Protein AF-A0A8S3ZHF1-F1 (afdb_monomer_lite)

InterPro domains:
  IPR001223 Glycoside hydrolase family 18, catalytic domain [PF00704] (63-246)
  IPR001223 Glycoside hydrolase family 18, catalytic domain [PS51910] (1-246)
  IPR011583 Chitinase II/V-like, catalytic domain [SM00636] (2-246)
  IPR017853 Glycoside hydrolase superfamily [SSF51445] (3-246)
  IPR029070 Chitinase insertion domain superfamily [G3DSA:3.10.50.10] (167-237)
  IPR029070 Chitinase insertion domain superfamily [SSF54556] (168-237)
  IPR050314 Glycosyl hydrolase family 18 [PTHR11177] (2-137)

Foldseek 3Di:
DDFFEEEDEPCQCVFDDPSHDDPVNDDPPPGPYYDYPDFDDDCPQQNPPDPPDDPDCPDPDSLLSSLLSLVVNCVVVVHQADEDEDPADDPVCVVVVVVSLVSNQVSQVVCCVVVVHDGRDYHYDYDLPCVVVCVPPPDPDDAQVSSLVVCVVVPNDSSNDDRDAAQKWFKFFAPFQVQQDPPGDGPGFDQAQSGRRDTRMDGNVSVVVVVVVPWDKDADVVRLFIKTDDRRMIITHHDPRSVVVD

Structure (mmCIF, N/CA/C/O backbone):
data_AF-A0A8S3ZHF1-F1
#
_entry.id   AF-A0A8S3ZHF1-F1
#
loop_
_atom_site.group_PDB
_atom_site.id
_atom_site.type_symbol
_atom_site.label_atom_id
_atom_site.label_alt_id
_atom_site.label_comp_id
_atom_site.label_asym_id
_atom_site.label_entity_id
_atom_site.label_seq_id
_atom_site.pdbx_PDB_ins_code
_atom_site.Cartn_x
_atom_site.Cartn_y
_atom_site.Cartn_z
_atom_site.occupancy
_atom_site.B_iso_or_equiv
_atom_site.auth_seq_id
_atom_site.auth_comp_id
_atom_site.auth_asym_id
_atom_site.auth_atom_id
_atom_site.pdbx_PDB_model_num
ATOM 1 N N . THR A 1 1 ? -6.322 6.740 -21.364 1.00 56.62 1 THR A N 1
ATOM 2 C CA . THR A 1 1 ? -6.819 5.549 -20.641 1.00 56.62 1 THR A CA 1
ATOM 3 C C . THR A 1 1 ? -6.539 5.722 -19.166 1.00 56.62 1 THR A C 1
ATOM 5 O O . THR A 1 1 ? -5.440 6.147 -18.822 1.00 56.62 1 THR A O 1
ATOM 8 N N . ASN A 1 2 ? -7.529 5.470 -18.308 1.00 80.00 2 ASN A N 1
ATOM 9 C CA . ASN A 1 2 ? -7.355 5.546 -16.854 1.00 80.00 2 ASN A CA 1
ATOM 10 C C . ASN A 1 2 ? -6.486 4.371 -16.384 1.00 80.00 2 ASN A C 1
ATOM 12 O O . ASN A 1 2 ? -6.627 3.266 -16.905 1.00 80.00 2 ASN A O 1
ATOM 16 N N . ARG A 1 3 ? -5.569 4.613 -15.441 1.00 90.12 3 ARG A N 1
ATOM 17 C CA . ARG A 1 3 ? -4.697 3.575 -14.876 1.00 90.12 3 ARG A CA 1
ATOM 18 C C . ARG A 1 3 ? -5.310 3.063 -13.580 1.00 90.12 3 ARG A C 1
ATOM 20 O O . ARG A 1 3 ? -5.619 3.853 -12.696 1.00 90.12 3 ARG A O 1
ATOM 27 N N . LEU A 1 4 ? -5.439 1.748 -13.471 1.00 92.38 4 LEU A N 1
ATOM 28 C CA . LEU A 1 4 ? -5.730 1.048 -12.225 1.00 92.38 4 LEU A CA 1
ATOM 29 C C . LEU A 1 4 ? -4.512 0.192 -11.883 1.00 92.38 4 LEU A C 1
ATOM 31 O O . LEU A 1 4 ? -4.220 -0.779 -12.588 1.00 92.38 4 LEU A O 1
ATOM 35 N N . VAL A 1 5 ? -3.754 0.631 -10.881 1.00 94.81 5 VAL A N 1
ATOM 36 C CA . VAL A 1 5 ? -2.466 0.052 -10.482 1.00 94.81 5 VAL A CA 1
ATOM 37 C C . VAL A 1 5 ? -2.659 -0.686 -9.165 1.00 94.81 5 VAL A C 1
ATOM 39 O O . VAL A 1 5 ? -3.053 -0.078 -8.171 1.00 94.81 5 VAL A O 1
ATOM 42 N N . CYS A 1 6 ? -2.396 -1.988 -9.159 1.00 95.44 6 CYS A N 1
ATOM 43 C CA . CYS A 1 6 ? -2.649 -2.854 -8.013 1.00 95.44 6 CYS A CA 1
ATOM 44 C C . CYS A 1 6 ? -1.344 -3.377 -7.422 1.00 95.44 6 CYS A C 1
ATOM 46 O O . CYS A 1 6 ? -0.477 -3.854 -8.149 1.00 95.44 6 CYS A O 1
ATOM 48 N N . TYR A 1 7 ? -1.225 -3.337 -6.098 1.00 94.50 7 TYR A N 1
ATOM 49 C CA . TYR A 1 7 ? -0.080 -3.898 -5.388 1.00 94.50 7 TYR A CA 1
ATOM 50 C C . TYR A 1 7 ? -0.354 -5.339 -4.978 1.00 94.50 7 TYR A C 1
ATOM 52 O O . TYR A 1 7 ? -1.313 -5.617 -4.259 1.00 94.50 7 TYR A O 1
ATOM 60 N N . MET A 1 8 ? 0.535 -6.240 -5.381 1.00 90.75 8 MET A N 1
ATOM 61 C CA . MET A 1 8 ? 0.575 -7.616 -4.904 1.00 90.75 8 MET A CA 1
ATOM 62 C C . MET A 1 8 ? 1.727 -7.762 -3.917 1.00 90.75 8 MET A C 1
ATOM 64 O O . MET A 1 8 ? 2.868 -7.468 -4.260 1.00 90.75 8 MET A O 1
ATOM 68 N N . THR A 1 9 ? 1.456 -8.252 -2.709 1.00 90.19 9 THR A N 1
ATOM 69 C CA . THR A 1 9 ? 2.491 -8.436 -1.688 1.00 90.19 9 THR A CA 1
ATOM 70 C C . THR A 1 9 ? 2.892 -9.898 -1.555 1.00 90.19 9 THR A C 1
ATOM 72 O O . THR A 1 9 ? 2.048 -10.777 -1.363 1.00 90.19 9 THR A O 1
ATOM 75 N N . ASN A 1 10 ? 4.196 -10.176 -1.603 1.00 85.12 10 ASN A N 1
ATOM 76 C CA . ASN A 1 10 ? 4.703 -11.551 -1.579 1.00 85.12 10 ASN A CA 1
ATOM 77 C C . ASN A 1 10 ? 4.448 -12.280 -0.244 1.00 85.12 10 ASN A C 1
ATOM 79 O O . ASN A 1 10 ? 4.461 -13.509 -0.205 1.00 85.12 10 ASN A O 1
ATOM 83 N N . TRP A 1 11 ? 4.178 -11.542 0.838 1.00 90.00 11 TRP A N 1
ATOM 84 C CA . TRP A 1 11 ? 3.906 -12.093 2.164 1.00 90.00 11 TRP A CA 1
ATOM 85 C C . TRP A 1 11 ? 2.430 -12.446 2.388 1.00 90.00 11 TRP A C 1
ATOM 87 O O . TRP A 1 11 ? 2.110 -13.150 3.346 1.00 90.00 11 TRP A O 1
ATOM 97 N N . SER A 1 12 ? 1.521 -12.014 1.504 1.00 92.19 12 SER A N 1
ATOM 98 C CA . SER A 1 12 ? 0.090 -12.346 1.603 1.00 92.19 12 SER A CA 1
ATOM 99 C C . SER A 1 12 ? -0.188 -13.856 1.503 1.00 92.19 12 SER A C 1
ATOM 101 O O . SER A 1 12 ? -1.129 -14.352 2.125 1.00 92.19 12 SER A O 1
ATOM 103 N N . ARG A 1 13 ? 0.709 -14.612 0.855 1.00 92.38 13 ARG A N 1
ATOM 104 C CA . ARG A 1 13 ? 0.683 -16.084 0.769 1.00 92.38 13 ARG A CA 1
ATOM 105 C C . ARG A 1 13 ? 0.830 -16.809 2.111 1.00 92.38 13 ARG A C 1
ATOM 107 O O . ARG A 1 13 ? 0.543 -18.004 2.179 1.00 92.38 13 ARG A O 1
ATOM 114 N N . PHE A 1 14 ? 1.341 -16.122 3.136 1.00 93.38 14 PHE A N 1
ATOM 115 C CA . PHE A 1 14 ? 1.578 -16.683 4.470 1.00 93.38 14 PHE A CA 1
ATOM 116 C C . PHE A 1 14 ? 0.425 -16.422 5.441 1.00 93.38 14 PHE A C 1
ATOM 118 O O . PHE A 1 14 ? 0.445 -16.927 6.562 1.00 93.38 14 PHE A O 1
ATOM 125 N N . ARG A 1 15 ? -0.585 -15.643 5.035 1.00 95.81 15 ARG A N 1
ATOM 126 C CA . ARG A 1 15 ? -1.770 -15.420 5.864 1.00 95.81 15 ARG A CA 1
ATOM 127 C C . ARG A 1 15 ? -2.544 -16.733 6.055 1.00 95.81 15 ARG A C 1
ATOM 129 O O . ARG A 1 15 ? -2.594 -17.550 5.133 1.00 95.81 15 ARG A O 1
ATOM 136 N N . PRO A 1 16 ? -3.159 -16.955 7.227 1.00 96.19 16 PRO A N 1
ATOM 137 C CA . PRO A 1 16 ? -3.862 -18.199 7.509 1.00 96.19 16 PRO A CA 1
ATOM 138 C C . PRO A 1 16 ? -5.240 -18.258 6.833 1.00 96.19 16 PRO A C 1
ATOM 140 O O . PRO A 1 16 ? -5.922 -17.243 6.679 1.00 96.19 16 PRO A O 1
ATOM 143 N N . GLY A 1 17 ? -5.684 -19.474 6.501 1.00 95.56 17 GLY A N 1
ATOM 144 C CA . GLY A 1 17 ? -7.046 -19.763 6.036 1.00 95.56 17 GLY A CA 1
ATOM 145 C C . GLY A 1 17 ? -7.514 -18.844 4.893 1.00 95.56 17 GLY A C 1
ATOM 146 O O . GLY A 1 17 ? -6.763 -18.664 3.937 1.00 95.56 17 GLY A O 1
ATOM 147 N N . PRO A 1 18 ? -8.715 -18.236 4.976 1.00 94.81 18 PRO A N 1
ATOM 148 C CA . PRO A 1 18 ? -9.250 -17.367 3.921 1.00 94.81 18 PRO A CA 1
ATOM 149 C C . PRO A 1 18 ? -8.501 -16.035 3.754 1.00 94.81 18 PRO A C 1
ATOM 151 O O . PRO A 1 18 ? -8.820 -15.275 2.848 1.00 94.81 18 PRO A O 1
ATOM 154 N N . GLY A 1 19 ? -7.539 -15.715 4.626 1.00 95.19 19 GLY A N 1
ATOM 155 C CA . GLY A 1 19 ? -6.682 -14.544 4.455 1.00 95.19 19 GLY A CA 1
ATOM 156 C C . GLY A 1 19 ? -5.533 -14.767 3.469 1.00 95.19 19 GLY A C 1
ATOM 157 O O . GLY A 1 19 ? -4.915 -13.782 3.055 1.00 95.19 19 GLY A O 1
ATOM 158 N N . LYS A 1 20 ? -5.224 -16.030 3.131 1.00 96.56 20 LYS A N 1
ATOM 159 C CA . LYS A 1 20 ? -4.184 -16.401 2.166 1.00 96.56 20 LYS A CA 1
ATOM 160 C C . LYS A 1 20 ? -4.532 -15.842 0.789 1.00 96.56 20 LYS A C 1
ATOM 162 O O . LYS A 1 20 ? -5.650 -16.028 0.330 1.00 96.56 20 LYS A O 1
ATOM 167 N N . PHE A 1 21 ? -3.562 -15.195 0.152 1.00 95.00 21 PHE A N 1
ATOM 168 C CA . PHE A 1 21 ? -3.702 -14.665 -1.202 1.00 95.00 21 PHE A CA 1
ATOM 169 C C . PHE A 1 21 ? -2.452 -15.007 -2.017 1.00 95.00 21 PHE A C 1
ATOM 171 O O . PHE A 1 21 ? -1.329 -14.861 -1.520 1.00 95.00 21 PHE A O 1
ATOM 178 N N . ILE A 1 22 ? -2.640 -15.523 -3.225 1.00 93.06 22 ILE A N 1
ATOM 179 C CA . ILE A 1 22 ? -1.581 -15.954 -4.148 1.00 93.06 22 ILE A CA 1
ATOM 180 C C . ILE A 1 22 ? -1.841 -15.388 -5.557 1.00 93.06 22 ILE A C 1
ATOM 182 O O . ILE A 1 22 ? -2.938 -14.899 -5.818 1.00 93.06 22 ILE A O 1
ATOM 186 N N . PRO A 1 23 ? -0.852 -15.392 -6.473 1.00 91.00 23 PRO A N 1
ATOM 187 C CA . PRO A 1 23 ? -1.031 -14.848 -7.823 1.00 91.00 23 PRO A CA 1
ATOM 188 C C . PRO A 1 23 ? -2.225 -15.420 -8.597 1.00 91.00 23 PRO A C 1
ATOM 190 O O . PRO A 1 23 ? -2.848 -14.694 -9.363 1.00 91.00 23 PRO A O 1
ATOM 193 N N . GLU A 1 24 ? -2.572 -16.685 -8.367 1.00 93.94 24 GLU A N 1
ATOM 194 C CA . GLU A 1 24 ? -3.707 -17.366 -8.997 1.00 93.94 24 GLU A CA 1
ATOM 195 C C . GLU A 1 24 ? -5.071 -16.791 -8.579 1.00 93.94 24 GLU A C 1
ATOM 197 O O . GLU A 1 24 ? -6.056 -16.991 -9.285 1.00 93.94 24 GLU A O 1
ATOM 202 N N . ASP A 1 25 ? -5.134 -16.055 -7.465 1.00 94.69 25 ASP A N 1
ATOM 203 C CA . ASP A 1 25 ? -6.357 -15.400 -6.991 1.00 94.69 25 ASP A CA 1
ATOM 204 C C . ASP A 1 25 ? -6.620 -14.051 -7.695 1.00 94.69 25 ASP A C 1
ATOM 206 O O . ASP A 1 25 ? -7.667 -13.433 -7.481 1.00 94.69 25 ASP A O 1
ATOM 210 N N . ILE A 1 26 ? -5.677 -13.550 -8.506 1.00 92.56 26 ILE A N 1
ATOM 211 C CA . ILE A 1 26 ? -5.853 -12.298 -9.249 1.00 92.56 26 ILE A CA 1
ATOM 212 C C . ILE A 1 26 ? -6.659 -12.569 -10.521 1.00 92.56 26 ILE A C 1
ATOM 214 O O . ILE A 1 26 ? -6.207 -13.288 -11.409 1.00 92.56 26 ILE A O 1
ATOM 218 N N . ASP A 1 27 ? -7.804 -11.904 -10.671 1.00 93.50 27 ASP A N 1
ATOM 219 C CA . ASP A 1 27 ? -8.454 -11.804 -11.978 1.00 93.50 27 ASP A CA 1
ATOM 220 C C . ASP A 1 27 ? -7.624 -10.873 -12.892 1.00 93.50 27 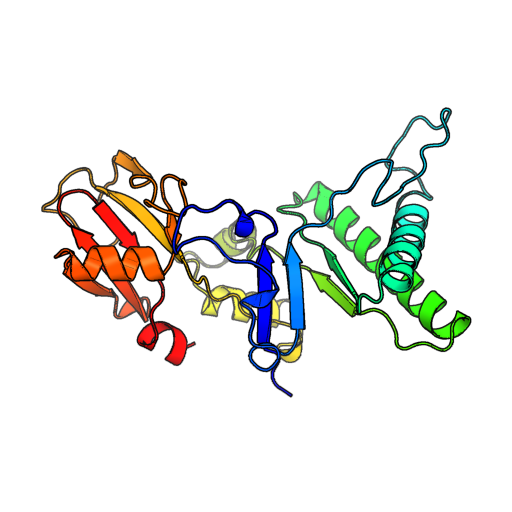ASP A C 1
ATOM 222 O O . ASP A 1 27 ? -7.450 -9.687 -12.571 1.00 93.50 27 ASP A O 1
ATOM 226 N N . PRO A 1 28 ? -7.105 -11.384 -14.028 1.00 89.56 28 PRO A N 1
ATOM 227 C CA . PRO A 1 28 ? -6.188 -10.652 -14.899 1.00 89.56 28 PRO A CA 1
ATOM 228 C C . PRO A 1 28 ? -6.808 -9.409 -15.554 1.00 89.56 28 PRO A C 1
ATOM 230 O O . PRO A 1 28 ? -6.070 -8.588 -16.092 1.00 89.56 28 PRO A O 1
ATOM 233 N N . ASN A 1 29 ? -8.134 -9.240 -15.506 1.00 93.12 29 ASN A N 1
ATOM 234 C CA . ASN A 1 29 ? -8.822 -8.089 -16.097 1.00 93.12 29 ASN A CA 1
ATOM 235 C C . ASN A 1 29 ? -9.110 -6.962 -15.095 1.00 93.12 29 ASN A C 1
ATOM 237 O O . ASN A 1 29 ? -9.611 -5.908 -15.493 1.00 93.12 29 ASN A O 1
ATOM 241 N N . LEU A 1 30 ? -8.816 -7.154 -13.803 1.00 92.56 30 LEU A N 1
ATOM 242 C CA . LEU A 1 30 ? -9.127 -6.150 -12.783 1.00 92.56 30 LEU A CA 1
ATOM 243 C C . LEU A 1 30 ? -8.195 -4.944 -12.836 1.00 92.56 30 LEU A C 1
ATOM 245 O O . LEU A 1 30 ? -8.640 -3.822 -12.620 1.00 92.56 30 LEU A O 1
ATOM 249 N N . CYS A 1 31 ? -6.906 -5.158 -13.086 1.00 94.19 31 CYS A N 1
ATOM 250 C CA . CYS A 1 31 ? -5.884 -4.125 -12.965 1.00 94.19 31 CYS A CA 1
ATOM 251 C C . CYS A 1 31 ? -5.216 -3.885 -14.315 1.00 94.19 31 CYS A C 1
ATOM 253 O O . CYS A 1 31 ? -4.888 -4.819 -15.033 1.00 94.19 31 CYS A O 1
ATOM 255 N N . THR A 1 32 ? -4.944 -2.621 -14.637 1.00 95.19 32 THR A N 1
ATOM 256 C CA . THR A 1 32 ? -4.145 -2.287 -15.829 1.00 95.19 32 THR A CA 1
ATOM 257 C C . THR A 1 32 ? -2.660 -2.585 -15.628 1.00 95.19 32 THR A C 1
ATOM 259 O O . THR A 1 32 ? -1.949 -2.803 -16.599 1.00 95.19 32 THR A O 1
ATOM 262 N N . HIS A 1 33 ? -2.189 -2.535 -14.377 1.00 95.00 33 HIS A N 1
ATOM 263 C CA . HIS A 1 33 ? -0.805 -2.794 -13.991 1.00 95.00 33 HIS A CA 1
ATOM 264 C C . HIS A 1 33 ? -0.790 -3.489 -12.628 1.00 95.00 33 HIS A C 1
ATOM 266 O O . HIS A 1 33 ? -1.571 -3.130 -11.740 1.00 95.00 33 HIS A O 1
ATOM 272 N N . ILE A 1 34 ? 0.134 -4.431 -12.446 1.00 93.88 34 ILE A N 1
ATOM 273 C CA . ILE A 1 34 ? 0.397 -5.087 -11.164 1.00 93.88 34 ILE A CA 1
ATOM 274 C C . ILE A 1 34 ? 1.817 -4.736 -10.729 1.00 93.88 34 ILE A C 1
ATOM 276 O O . ILE A 1 34 ? 2.772 -4.947 -11.473 1.00 93.88 34 ILE A O 1
ATOM 280 N N . ILE A 1 35 ? 1.955 -4.224 -9.510 1.00 94.38 35 ILE A N 1
ATOM 281 C CA . ILE A 1 35 ? 3.243 -3.981 -8.865 1.00 94.38 35 ILE A CA 1
ATOM 282 C C . ILE A 1 35 ? 3.490 -5.105 -7.866 1.00 94.38 35 ILE A C 1
ATOM 284 O O . ILE A 1 35 ? 2.759 -5.258 -6.886 1.00 94.38 35 ILE A O 1
ATOM 288 N N . TYR A 1 36 ? 4.532 -5.896 -8.112 1.00 90.31 36 TYR A N 1
ATOM 289 C CA . TYR A 1 36 ? 4.952 -6.962 -7.211 1.00 90.31 36 TYR A CA 1
ATOM 290 C C . TYR A 1 36 ? 5.859 -6.408 -6.099 1.00 90.31 36 TYR A C 1
ATOM 292 O O . TYR A 1 36 ? 7.023 -6.070 -6.322 1.00 90.31 36 TYR A O 1
ATOM 300 N N . ALA A 1 37 ? 5.322 -6.332 -4.885 1.00 86.88 37 ALA A N 1
ATOM 301 C CA . ALA A 1 37 ? 5.985 -5.849 -3.682 1.00 86.88 37 ALA A CA 1
ATOM 302 C C . ALA A 1 37 ? 6.527 -7.025 -2.835 1.00 86.88 37 ALA A C 1
ATOM 304 O O . ALA A 1 37 ? 5.765 -7.840 -2.314 1.00 86.88 37 ALA A O 1
ATOM 305 N N . TYR A 1 38 ? 7.835 -7.186 -2.634 1.00 81.50 38 TYR A N 1
ATOM 306 C CA . TYR A 1 38 ? 8.945 -6.446 -3.240 1.00 81.50 38 TYR A CA 1
ATOM 307 C C . TYR A 1 38 ? 10.009 -7.418 -3.746 1.00 81.50 38 TYR A C 1
ATOM 309 O O . TYR A 1 38 ? 10.178 -8.519 -3.212 1.00 81.50 38 TYR A O 1
ATOM 317 N N . ALA A 1 39 ? 10.758 -6.989 -4.760 1.00 75.88 39 ALA A N 1
ATOM 318 C CA . ALA A 1 39 ? 12.059 -7.573 -5.044 1.00 75.88 39 ALA A CA 1
ATOM 319 C C . ALA A 1 39 ? 13.051 -7.183 -3.931 1.00 75.88 39 ALA A C 1
ATOM 321 O O . ALA A 1 39 ? 12.979 -6.088 -3.375 1.00 75.88 39 ALA A O 1
ATOM 322 N N . VAL A 1 40 ? 13.976 -8.083 -3.592 1.00 67.31 40 VAL A N 1
ATOM 323 C CA . VAL A 1 40 ? 14.988 -7.832 -2.555 1.00 67.31 40 VAL A CA 1
ATOM 324 C C . VAL A 1 40 ? 16.275 -7.349 -3.208 1.00 67.31 40 VAL A C 1
ATOM 326 O O . VAL A 1 40 ? 16.879 -8.077 -3.999 1.00 67.31 40 VAL A O 1
ATOM 329 N N . VAL A 1 41 ? 16.741 -6.161 -2.812 1.00 61.56 41 VAL A N 1
ATOM 330 C CA . VAL A 1 41 ? 18.085 -5.699 -3.167 1.00 61.56 41 VAL A CA 1
ATOM 331 C C . VAL A 1 41 ? 19.099 -6.525 -2.385 1.00 61.56 41 VAL A C 1
ATOM 333 O O . VAL A 1 41 ? 19.195 -6.421 -1.168 1.00 61.56 41 VAL A O 1
ATOM 336 N N . SER A 1 42 ? 19.831 -7.394 -3.075 1.00 56.41 42 SER A N 1
ATOM 337 C CA . SER A 1 42 ? 20.908 -8.184 -2.476 1.00 56.41 42 SER A CA 1
ATOM 338 C C . SER A 1 42 ? 22.016 -8.423 -3.490 1.00 56.41 42 SER A C 1
ATOM 340 O O . SER A 1 42 ? 21.759 -8.404 -4.697 1.00 56.41 42 SER A O 1
ATOM 342 N N . ASN A 1 43 ? 23.205 -8.780 -2.997 1.00 52.31 43 ASN A N 1
ATOM 343 C CA . ASN A 1 43 ? 24.383 -9.149 -3.797 1.00 52.31 43 ASN A CA 1
ATOM 344 C C . ASN A 1 43 ? 24.124 -10.270 -4.822 1.00 52.31 43 ASN A C 1
ATOM 346 O O . ASN A 1 43 ? 24.997 -10.555 -5.635 1.00 52.31 43 ASN A O 1
ATOM 350 N N . LYS A 1 44 ? 22.956 -10.930 -4.781 1.00 48.72 44 LYS A N 1
ATOM 351 C CA . LYS A 1 44 ? 22.590 -12.024 -5.685 1.00 48.72 44 LYS A CA 1
ATOM 352 C C . LYS A 1 44 ? 21.357 -11.767 -6.553 1.00 48.72 44 LYS A C 1
ATOM 354 O O . LYS A 1 44 ? 21.241 -12.443 -7.561 1.00 48.72 44 LYS A O 1
ATOM 359 N N . ASN A 1 45 ? 20.465 -10.827 -6.214 1.00 51.62 45 ASN A N 1
ATOM 360 C CA . ASN A 1 45 ? 19.182 -10.694 -6.931 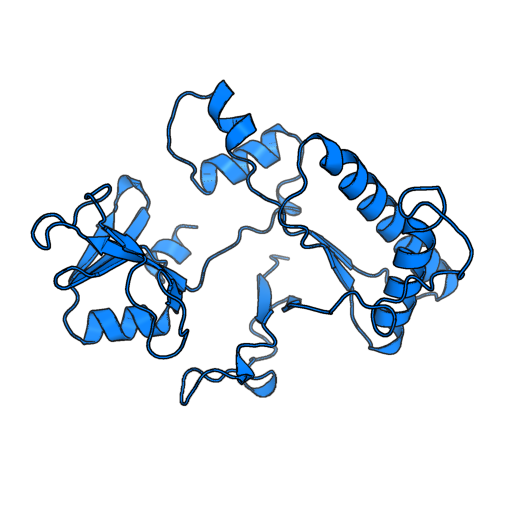1.00 51.62 45 ASN A CA 1
ATOM 361 C C . ASN A 1 45 ? 18.748 -9.261 -7.302 1.00 51.62 45 ASN A C 1
ATOM 363 O O . ASN A 1 45 ? 17.772 -9.126 -8.029 1.00 51.62 45 ASN A O 1
ATOM 367 N N . ILE A 1 46 ? 19.505 -8.222 -6.918 1.00 55.91 46 ILE A N 1
ATOM 368 C CA . ILE A 1 46 ? 19.567 -6.919 -7.620 1.00 55.91 46 ILE A CA 1
ATOM 369 C C . ILE A 1 46 ? 21.027 -6.467 -7.500 1.00 55.91 46 ILE A C 1
ATOM 371 O O . ILE A 1 46 ? 21.423 -5.844 -6.516 1.00 55.91 46 ILE A O 1
ATOM 375 N N . VAL A 1 47 ? 21.874 -6.931 -8.417 1.00 49.16 47 VAL A N 1
ATOM 376 C CA . VAL A 1 47 ? 23.318 -7.009 -8.161 1.00 49.16 47 VAL A CA 1
ATOM 377 C C . VAL A 1 47 ? 24.008 -5.680 -8.465 1.00 49.16 47 VAL A C 1
ATOM 379 O O . VAL A 1 47 ? 24.449 -5.461 -9.579 1.00 49.16 47 VAL A O 1
ATOM 382 N N . ALA A 1 48 ? 24.224 -4.819 -7.471 1.00 43.94 48 ALA A N 1
ATOM 383 C CA . ALA A 1 48 ? 25.472 -4.059 -7.464 1.00 43.94 48 ALA A CA 1
ATOM 384 C C . ALA A 1 48 ? 26.579 -5.070 -7.138 1.00 43.94 48 ALA A C 1
ATOM 386 O O . ALA A 1 48 ? 26.682 -5.537 -6.005 1.00 43.94 48 ALA A O 1
ATOM 387 N N . LYS A 1 49 ? 27.344 -5.514 -8.139 1.00 38.81 49 LYS A N 1
ATOM 388 C CA . LYS A 1 49 ? 28.516 -6.350 -7.873 1.00 38.81 49 LYS A CA 1
ATOM 389 C C . LYS A 1 49 ? 29.515 -5.418 -7.195 1.00 38.81 49 LYS A C 1
ATOM 391 O O . LYS A 1 49 ? 29.967 -4.482 -7.842 1.00 38.81 49 LYS A O 1
ATOM 396 N N . PHE A 1 50 ? 29.788 -5.615 -5.908 1.00 47.19 50 PHE A N 1
ATOM 397 C CA . PHE A 1 50 ? 30.879 -4.920 -5.232 1.00 47.19 50 PHE A CA 1
ATOM 398 C C . PHE A 1 50 ? 32.193 -5.470 -5.803 1.00 47.19 50 PHE A C 1
ATOM 400 O O . PHE A 1 50 ? 32.424 -6.676 -5.680 1.00 47.19 50 PHE A O 1
ATOM 407 N N . PRO A 1 51 ? 33.047 -4.659 -6.451 1.00 42.81 51 PRO A N 1
ATOM 408 C CA . PRO A 1 51 ? 34.463 -4.983 -6.499 1.00 42.81 51 PRO A CA 1
ATOM 409 C C . PRO A 1 51 ? 34.953 -4.954 -5.048 1.00 42.81 51 PRO A C 1
ATOM 411 O O . PRO A 1 51 ? 34.637 -4.015 -4.318 1.00 42.81 51 PRO A O 1
ATOM 414 N N . GLU A 1 52 ? 35.685 -5.974 -4.612 1.00 47.47 52 GLU A N 1
ATOM 415 C CA . GLU A 1 52 ? 36.172 -6.112 -3.228 1.00 47.47 52 GLU A CA 1
ATOM 416 C C . GLU A 1 52 ? 37.155 -5.006 -2.783 1.00 47.47 52 GLU A C 1
ATOM 418 O O . GLU A 1 52 ? 37.676 -5.072 -1.676 1.00 47.47 52 GLU A O 1
ATOM 423 N N . GLU A 1 53 ? 37.373 -3.952 -3.578 1.00 47.06 53 GLU A N 1
ATOM 424 C CA . GLU A 1 53 ? 38.417 -2.951 -3.330 1.00 47.06 53 GLU A CA 1
ATOM 425 C C . GLU A 1 53 ? 38.001 -1.473 -3.418 1.00 47.06 53 GLU A C 1
ATOM 427 O O . GLU A 1 53 ? 38.867 -0.611 -3.306 1.00 47.06 53 GLU A O 1
ATOM 432 N N . GLU A 1 54 ? 36.716 -1.113 -3.525 1.00 45.19 54 GLU A N 1
ATOM 433 C CA . GLU A 1 54 ? 36.342 0.315 -3.534 1.00 45.19 54 GLU A CA 1
ATOM 434 C C . GLU A 1 54 ? 35.589 0.756 -2.277 1.00 45.19 54 GLU A C 1
ATOM 436 O O . GLU A 1 54 ? 34.366 0.677 -2.128 1.00 45.19 54 GLU A O 1
ATOM 441 N N . SER A 1 55 ? 36.381 1.288 -1.349 1.00 47.28 55 SER A N 1
ATOM 442 C CA . SER A 1 55 ? 35.944 2.118 -0.240 1.00 47.28 55 SER A CA 1
ATOM 443 C C . SER A 1 55 ? 35.230 3.372 -0.766 1.00 47.28 55 SER A C 1
ATOM 445 O O . SER A 1 55 ? 35.898 4.367 -1.036 1.00 47.28 55 SER A O 1
ATOM 447 N N . LYS A 1 56 ? 33.895 3.311 -0.917 1.00 50.78 56 LYS A N 1
ATOM 448 C CA . LYS A 1 56 ? 32.873 4.374 -0.704 1.00 50.78 56 LYS A CA 1
ATOM 449 C C . LYS A 1 56 ? 31.626 4.114 -1.581 1.00 50.78 56 LYS A C 1
ATOM 451 O O . LYS A 1 56 ? 31.598 4.503 -2.745 1.00 50.78 56 LYS A O 1
ATOM 456 N N . PRO A 1 57 ? 30.532 3.573 -1.015 1.00 51.88 57 PRO A N 1
ATOM 457 C CA . PRO A 1 57 ? 29.297 3.211 -1.739 1.00 51.88 57 PRO A CA 1
ATOM 458 C C . PRO A 1 57 ? 28.536 4.350 -2.457 1.00 51.88 57 PRO A C 1
ATOM 460 O O . PRO A 1 57 ? 27.506 4.107 -3.083 1.00 51.88 57 PRO A O 1
ATOM 463 N N . TRP A 1 58 ? 28.986 5.599 -2.326 1.00 52.53 58 TRP A N 1
ATOM 464 C CA . TRP A 1 58 ? 28.316 6.820 -2.799 1.00 52.53 58 TRP A CA 1
ATOM 465 C C . TRP A 1 58 ? 29.062 7.541 -3.932 1.00 52.53 58 TRP A C 1
ATOM 467 O O . TRP A 1 58 ? 28.556 8.545 -4.436 1.00 52.53 58 TRP A O 1
ATOM 477 N N . GLU A 1 59 ? 30.237 7.055 -4.341 1.00 49.12 59 GLU A N 1
ATOM 478 C CA . GLU A 1 59 ? 31.006 7.645 -5.443 1.00 49.12 59 GLU A CA 1
ATOM 479 C C . GLU A 1 59 ? 30.441 7.258 -6.831 1.00 49.12 59 GLU A C 1
ATOM 481 O O . GLU A 1 59 ? 29.490 6.481 -6.971 1.00 49.12 59 GLU A O 1
ATOM 486 N N . HIS A 1 60 ? 30.954 7.901 -7.882 1.00 52.59 60 HIS A N 1
ATOM 487 C CA . HIS A 1 60 ? 30.479 7.763 -9.260 1.00 52.59 60 HIS A CA 1
ATOM 488 C C . HIS A 1 60 ? 30.496 6.293 -9.734 1.00 52.59 60 HIS A C 1
ATOM 490 O O . HIS A 1 60 ? 31.499 5.612 -9.599 1.00 52.59 60 HIS A O 1
ATOM 496 N N . GLY A 1 61 ? 29.394 5.808 -10.328 1.00 63.88 61 GLY A N 1
ATOM 497 C CA . GLY A 1 61 ? 29.317 4.477 -10.963 1.00 63.88 61 GLY A CA 1
ATOM 498 C C . GLY A 1 61 ? 28.260 3.530 -10.382 1.00 63.88 61 GLY A C 1
ATOM 499 O O . GLY A 1 61 ? 27.611 2.809 -11.140 1.00 63.88 61 GLY A O 1
ATOM 500 N N . PHE A 1 62 ? 27.964 3.593 -9.078 1.00 75.44 62 PHE A N 1
ATOM 501 C CA . PHE A 1 62 ? 27.011 2.662 -8.444 1.00 75.44 62 PHE A CA 1
ATOM 502 C C . PHE A 1 62 ? 25.584 2.766 -8.994 1.00 75.44 62 PHE A C 1
ATOM 504 O O . PHE A 1 62 ? 24.941 1.748 -9.244 1.00 75.44 62 PHE A O 1
ATOM 511 N N . ARG A 1 63 ? 25.092 3.988 -9.243 1.00 84.62 63 ARG A N 1
ATOM 512 C CA . ARG A 1 63 ? 23.762 4.206 -9.845 1.00 84.62 63 ARG A CA 1
ATOM 513 C C . ARG A 1 63 ? 23.668 3.612 -11.249 1.00 84.62 63 ARG A C 1
ATOM 515 O O . ARG A 1 63 ? 22.633 3.053 -11.597 1.00 84.62 63 ARG A O 1
ATOM 522 N N . ARG A 1 64 ? 24.751 3.694 -12.029 1.00 82.44 64 ARG A N 1
ATOM 523 C CA . ARG A 1 64 ? 24.832 3.097 -13.366 1.00 82.44 64 ARG A CA 1
ATOM 524 C C . ARG A 1 64 ? 24.778 1.575 -13.277 1.00 82.44 64 ARG A C 1
ATOM 526 O O . ARG A 1 64 ? 23.906 0.978 -13.893 1.00 82.44 64 ARG A O 1
ATOM 533 N N . ILE A 1 65 ? 25.630 0.970 -12.445 1.00 82.69 65 ILE A N 1
ATOM 534 C CA . ILE A 1 65 ? 25.653 -0.485 -12.237 1.00 82.69 65 ILE A CA 1
ATOM 535 C C . ILE A 1 65 ? 24.280 -0.974 -11.768 1.00 82.69 65 ILE A C 1
ATOM 537 O O . ILE A 1 65 ? 23.749 -1.932 -12.323 1.00 82.69 65 ILE A O 1
ATOM 541 N N . PHE A 1 66 ? 23.675 -0.311 -10.781 1.00 85.56 66 PHE A N 1
ATOM 542 C CA . PHE A 1 66 ? 22.328 -0.646 -10.322 1.00 85.56 66 PHE A CA 1
ATOM 543 C C . PHE A 1 66 ? 21.309 -0.596 -11.468 1.00 85.56 66 PHE A C 1
ATOM 545 O O . PHE A 1 66 ? 20.535 -1.535 -11.635 1.00 85.56 66 PHE A O 1
ATOM 552 N N . SER A 1 67 ? 21.343 0.462 -12.283 1.00 91.38 67 SER A N 1
ATOM 553 C CA . SER A 1 67 ? 20.392 0.661 -13.382 1.00 91.38 67 SER A CA 1
ATOM 554 C C . SER A 1 67 ? 20.546 -0.386 -14.489 1.00 91.38 67 SER A C 1
ATOM 556 O O . SER A 1 67 ? 19.555 -0.970 -14.916 1.00 91.38 67 SER A O 1
ATOM 558 N N . GLU A 1 68 ? 21.776 -0.705 -14.894 1.00 88.25 68 GLU A N 1
ATOM 559 C CA . GLU A 1 68 ? 22.055 -1.762 -15.879 1.00 88.25 68 GLU A CA 1
ATOM 560 C C . GLU A 1 68 ? 21.639 -3.152 -15.366 1.00 88.25 68 GLU A C 1
ATOM 562 O O . GLU A 1 68 ? 21.120 -3.980 -16.116 1.00 88.25 68 GLU A O 1
ATOM 567 N N . ASN A 1 69 ? 21.841 -3.424 -14.073 1.00 88.06 69 ASN A N 1
ATOM 568 C CA . ASN A 1 69 ? 21.392 -4.676 -13.464 1.00 88.06 69 ASN A CA 1
ATOM 569 C C . ASN A 1 69 ? 19.872 -4.751 -13.345 1.00 88.06 69 ASN A C 1
ATOM 571 O O . ASN A 1 69 ? 19.316 -5.831 -13.533 1.00 88.06 69 ASN A O 1
ATOM 575 N N . ALA A 1 70 ? 19.205 -3.630 -13.066 1.00 92.19 70 ALA A N 1
ATOM 576 C CA . ALA A 1 70 ? 17.751 -3.561 -13.081 1.00 92.19 70 ALA A CA 1
ATOM 577 C C . ALA A 1 70 ? 17.210 -3.885 -14.480 1.00 92.19 70 ALA A C 1
ATOM 579 O O . ALA A 1 70 ? 16.337 -4.740 -14.591 1.00 92.19 70 ALA A O 1
ATOM 580 N N . VAL A 1 71 ? 17.780 -3.295 -15.540 1.00 94.69 71 VAL A N 1
ATOM 581 C CA . VAL A 1 71 ? 17.419 -3.619 -16.933 1.00 94.69 71 VAL A CA 1
ATOM 582 C C . VAL A 1 71 ? 17.519 -5.122 -17.189 1.00 94.69 71 VAL A C 1
ATOM 584 O O . VAL A 1 71 ? 16.518 -5.738 -17.550 1.00 94.69 71 VAL A O 1
ATOM 587 N N . ARG A 1 72 ? 18.688 -5.731 -16.937 1.00 92.44 72 ARG A N 1
ATOM 588 C CA . ARG A 1 72 ? 18.885 -7.177 -17.150 1.00 92.44 72 ARG A CA 1
ATOM 589 C C . ARG A 1 72 ? 17.880 -8.008 -16.362 1.00 92.44 72 ARG A C 1
ATOM 591 O O . ARG A 1 72 ? 17.202 -8.857 -16.927 1.00 92.44 72 ARG A O 1
ATOM 598 N N . PHE A 1 73 ? 17.733 -7.721 -15.068 1.00 90.38 73 PHE A N 1
ATOM 599 C CA . PHE A 1 73 ? 16.819 -8.453 -14.196 1.00 90.38 73 PHE A CA 1
ATOM 600 C C . PHE A 1 73 ? 15.379 -8.442 -14.720 1.00 90.38 73 PHE A C 1
ATOM 602 O O . PHE A 1 73 ? 14.725 -9.489 -14.700 1.00 90.38 73 PHE A O 1
ATOM 609 N N . LEU A 1 74 ? 14.904 -7.272 -15.159 1.00 94.00 74 LEU A N 1
ATOM 610 C CA . LEU A 1 74 ? 13.544 -7.071 -15.653 1.00 94.00 74 LEU A CA 1
ATOM 611 C C . LEU A 1 74 ? 13.337 -7.770 -16.996 1.00 94.00 74 LEU A C 1
ATOM 613 O O . LEU A 1 74 ? 12.375 -8.523 -17.135 1.00 94.00 74 LEU A O 1
ATOM 617 N N . ARG A 1 75 ? 14.263 -7.590 -17.946 1.00 94.38 75 ARG A N 1
ATOM 618 C CA . ARG A 1 75 ? 14.196 -8.213 -19.277 1.00 94.38 75 ARG A CA 1
ATOM 619 C C . ARG A 1 75 ? 14.247 -9.736 -19.207 1.00 94.38 75 ARG A C 1
ATOM 621 O O . ARG A 1 75 ? 13.375 -10.383 -19.779 1.00 94.38 75 ARG A O 1
ATOM 628 N N . ASP A 1 76 ? 15.173 -10.301 -18.432 1.00 91.88 76 ASP A N 1
ATOM 629 C CA . ASP A 1 76 ? 15.326 -11.757 -18.266 1.00 91.88 76 ASP A CA 1
ATOM 630 C C . ASP A 1 76 ? 14.068 -12.430 -17.694 1.00 91.88 76 ASP A C 1
ATOM 632 O O . ASP A 1 76 ? 13.875 -13.636 -17.840 1.00 91.88 76 ASP A O 1
ATOM 636 N N . ARG A 1 77 ? 13.225 -11.663 -16.994 1.00 91.19 77 ARG A N 1
ATOM 637 C CA . ARG A 1 77 ? 12.013 -12.151 -16.317 1.00 91.19 77 ARG A CA 1
ATOM 638 C C . ARG A 1 77 ? 10.721 -11.672 -16.971 1.00 91.19 77 ARG A C 1
ATOM 640 O O . ARG A 1 77 ? 9.652 -11.979 -16.455 1.00 91.19 77 ARG A O 1
ATOM 647 N N . GLY A 1 78 ? 10.813 -10.940 -18.081 1.00 94.12 78 GLY A N 1
ATOM 648 C CA . GLY A 1 78 ? 9.651 -10.421 -18.797 1.00 94.12 78 GLY A CA 1
ATOM 649 C C . GLY A 1 78 ? 8.833 -9.397 -18.003 1.00 94.12 78 GLY A C 1
ATOM 650 O O . GLY A 1 78 ? 7.621 -9.346 -18.171 1.00 94.12 78 GLY A O 1
ATOM 651 N N . PHE A 1 79 ? 9.461 -8.609 -17.123 1.00 95.25 79 PHE A N 1
ATOM 652 C CA . PHE A 1 79 ? 8.785 -7.508 -16.431 1.00 95.25 79 PHE A CA 1
ATOM 653 C C . PHE A 1 79 ? 8.747 -6.241 -17.289 1.00 95.25 79 PHE A C 1
ATOM 655 O O . PHE A 1 79 ? 9.729 -5.891 -17.943 1.00 95.25 79 PHE A O 1
ATOM 662 N N . ASP A 1 80 ? 7.650 -5.491 -17.186 1.00 97.06 80 ASP A N 1
ATOM 663 C CA . ASP A 1 80 ? 7.438 -4.257 -17.953 1.00 97.06 80 ASP A CA 1
ATOM 664 C C . ASP A 1 80 ? 8.098 -3.015 -17.344 1.00 97.06 80 ASP A C 1
ATOM 666 O O . ASP A 1 80 ? 8.125 -1.956 -17.972 1.00 97.06 80 ASP A O 1
ATOM 670 N N . GLY A 1 81 ? 8.618 -3.091 -16.116 1.00 96.75 81 GLY A N 1
ATOM 671 C CA . GLY A 1 81 ? 9.196 -1.928 -15.456 1.00 96.75 81 GLY A CA 1
ATOM 672 C C . GLY A 1 81 ? 9.575 -2.115 -13.995 1.00 96.75 81 GLY A C 1
ATOM 673 O O . GLY A 1 81 ? 9.428 -3.189 -13.418 1.00 96.75 81 GLY A O 1
ATOM 674 N N . LEU A 1 82 ? 10.062 -1.028 -13.403 1.00 95.75 82 LEU A N 1
ATOM 675 C CA . LEU A 1 82 ? 10.497 -0.943 -12.016 1.00 95.75 82 LEU A CA 1
ATOM 676 C C . LEU A 1 82 ? 9.711 0.130 -11.269 1.00 95.75 82 LEU A C 1
ATOM 678 O O . LEU A 1 82 ? 9.628 1.274 -11.720 1.00 95.75 82 LEU A O 1
ATOM 682 N N . GLU A 1 83 ? 9.242 -0.215 -10.074 1.00 94.88 83 GLU A N 1
ATOM 683 C CA . GLU A 1 83 ? 8.858 0.778 -9.082 1.00 94.88 83 GLU A CA 1
ATOM 684 C C . GLU A 1 83 ? 9.969 0.987 -8.051 1.00 94.88 83 GLU A C 1
ATOM 686 O O . GLU A 1 83 ? 10.453 0.035 -7.434 1.00 94.88 83 GLU A O 1
ATOM 691 N N . VAL A 1 84 ? 10.327 2.249 -7.810 1.00 91.88 84 VAL A N 1
ATOM 692 C CA . VAL A 1 84 ? 11.208 2.637 -6.704 1.00 91.88 84 VAL A CA 1
ATOM 693 C C . VAL A 1 84 ? 10.368 3.086 -5.507 1.00 91.88 84 VAL A C 1
ATOM 695 O O . VAL A 1 84 ? 9.770 4.165 -5.527 1.00 91.88 84 VAL A O 1
ATOM 698 N N . PHE A 1 85 ? 10.367 2.280 -4.442 1.00 88.44 85 PHE A N 1
ATOM 699 C CA . PHE A 1 85 ? 9.744 2.611 -3.157 1.00 88.44 85 PHE A CA 1
ATOM 700 C C . PHE A 1 85 ? 10.805 2.850 -2.072 1.00 88.44 85 PHE A C 1
ATOM 702 O O . PHE A 1 85 ? 11.225 1.932 -1.369 1.00 88.44 85 PHE A O 1
ATOM 709 N N . TRP A 1 86 ? 11.258 4.100 -1.944 1.00 84.25 86 TRP A N 1
ATOM 710 C CA . TRP A 1 86 ? 12.167 4.536 -0.878 1.00 84.25 86 TRP A CA 1
ATOM 711 C C . TRP A 1 86 ? 11.356 5.285 0.184 1.00 84.25 86 TRP A C 1
ATOM 713 O O . TRP A 1 86 ? 11.009 6.448 -0.012 1.00 84.25 86 TRP A O 1
ATOM 723 N N . ALA A 1 87 ? 11.070 4.627 1.313 1.00 79.50 87 ALA A N 1
ATOM 724 C CA . ALA A 1 87 ? 10.241 5.167 2.394 1.00 79.50 87 ALA A CA 1
ATOM 725 C C . ALA A 1 87 ? 11.056 5.522 3.659 1.00 79.50 87 ALA A C 1
ATOM 727 O O . ALA A 1 87 ? 11.368 4.644 4.454 1.00 79.50 87 ALA A O 1
ATOM 728 N N . TYR A 1 88 ? 11.456 6.774 3.905 1.00 70.12 88 TYR A N 1
ATOM 729 C CA . TYR A 1 88 ? 11.442 7.939 3.010 1.00 70.12 88 TYR A CA 1
ATOM 730 C C . TYR A 1 88 ? 12.822 8.609 2.990 1.00 70.12 88 TYR A C 1
ATOM 732 O O . TYR A 1 88 ? 13.520 8.586 4.009 1.00 70.12 88 TYR A O 1
ATOM 740 N N . PRO A 1 89 ? 13.244 9.217 1.866 1.00 69.75 89 PRO A N 1
ATOM 741 C CA . PRO A 1 89 ? 14.449 10.028 1.864 1.00 69.75 89 PRO A CA 1
ATOM 742 C C . PRO A 1 89 ? 14.247 11.266 2.751 1.00 69.75 89 PRO A C 1
ATOM 744 O O . PRO A 1 89 ? 13.249 11.977 2.658 1.00 69.75 89 PRO A O 1
ATOM 747 N N . SER A 1 90 ? 15.233 11.555 3.594 1.00 71.88 90 SER A N 1
ATOM 748 C CA . SER A 1 90 ? 15.380 12.853 4.254 1.00 71.88 90 SER A CA 1
ATOM 749 C C . SER A 1 90 ? 15.631 13.981 3.240 1.00 71.88 90 SER A C 1
ATOM 751 O O . SER A 1 90 ? 15.991 13.736 2.083 1.00 71.88 90 SER A O 1
ATOM 753 N N . ALA A 1 91 ? 15.556 15.240 3.686 1.00 69.75 91 ALA A N 1
ATOM 754 C CA . ALA A 1 91 ? 15.921 16.396 2.856 1.00 69.75 91 ALA A CA 1
ATOM 755 C C . ALA A 1 91 ? 17.325 16.253 2.232 1.00 69.75 91 ALA A C 1
ATOM 757 O O . ALA A 1 91 ? 17.517 16.548 1.055 1.00 69.75 91 ALA A O 1
ATOM 758 N N . LYS A 1 92 ? 18.289 15.712 2.992 1.00 70.94 92 LYS A N 1
ATOM 759 C CA . LYS A 1 92 ? 19.661 15.465 2.516 1.00 70.94 92 LYS A CA 1
ATOM 760 C C . LYS A 1 92 ? 19.745 14.352 1.466 1.00 70.94 92 LYS A C 1
ATOM 762 O O . LYS A 1 92 ? 20.605 14.405 0.599 1.00 70.94 92 LYS A O 1
ATOM 767 N N . THR A 1 93 ? 18.868 13.351 1.532 1.00 77.19 93 THR A N 1
ATOM 768 C CA . THR A 1 93 ? 18.919 12.168 0.649 1.00 77.19 93 THR A CA 1
ATOM 769 C C . THR A 1 93 ? 17.968 12.256 -0.547 1.00 77.19 93 THR A C 1
ATOM 771 O O . THR A 1 93 ? 18.067 11.454 -1.473 1.00 77.19 93 THR A O 1
ATOM 774 N N . SER A 1 94 ? 17.103 13.274 -0.594 1.00 77.62 94 SER A N 1
ATOM 775 C CA . SER A 1 94 ? 16.178 13.514 -1.712 1.00 77.62 94 SER A CA 1
ATOM 776 C C . SER A 1 94 ? 16.906 13.762 -3.042 1.00 77.62 94 SER A C 1
ATOM 778 O O . SER A 1 94 ? 16.445 13.318 -4.093 1.00 77.62 94 SER A O 1
ATOM 780 N N . ALA A 1 95 ? 18.079 14.408 -3.003 1.00 81.31 95 ALA A N 1
ATOM 781 C CA . ALA A 1 95 ? 18.932 14.577 -4.181 1.00 81.31 95 ALA A CA 1
ATOM 782 C C . ALA A 1 95 ? 19.414 13.225 -4.741 1.00 81.31 95 ALA A C 1
ATOM 784 O O . ALA A 1 95 ? 19.397 13.018 -5.953 1.00 81.31 95 ALA A O 1
ATOM 785 N N . TYR A 1 96 ? 19.746 12.268 -3.870 1.00 85.06 96 TYR A N 1
ATOM 786 C CA . TYR A 1 96 ? 20.197 10.939 -4.289 1.00 85.06 96 TYR A CA 1
ATOM 787 C C . TYR A 1 96 ? 19.085 10.128 -4.951 1.00 85.06 96 TYR A C 1
ATOM 789 O O . TYR A 1 96 ? 19.345 9.441 -5.938 1.00 85.06 96 TYR A O 1
ATOM 797 N N . LEU A 1 97 ? 17.843 10.242 -4.465 1.00 86.25 97 LEU A N 1
ATOM 798 C CA . LEU A 1 97 ? 16.696 9.630 -5.136 1.00 86.25 97 LEU A CA 1
ATOM 799 C C . LEU A 1 97 ? 16.502 10.224 -6.538 1.00 86.25 97 LEU A C 1
ATOM 801 O O . LEU A 1 97 ? 16.330 9.471 -7.493 1.00 86.25 97 LEU A O 1
ATOM 805 N N . LYS A 1 98 ? 16.592 11.554 -6.688 1.00 87.38 98 LYS A N 1
ATOM 806 C CA . LYS A 1 98 ? 16.501 12.210 -8.004 1.00 87.38 98 LYS A CA 1
ATOM 807 C C . LYS A 1 98 ? 17.560 11.678 -8.973 1.00 87.38 98 LYS A C 1
ATOM 809 O O . LYS A 1 98 ? 17.234 11.318 -10.101 1.00 87.38 98 LYS A O 1
ATOM 814 N N . GLU A 1 99 ? 18.814 11.610 -8.536 1.00 89.25 99 GLU A N 1
ATOM 815 C CA . GLU A 1 99 ? 19.910 11.107 -9.369 1.00 89.25 99 GLU A CA 1
ATOM 816 C C . GLU A 1 99 ? 19.753 9.622 -9.718 1.00 89.25 99 GLU A C 1
ATOM 818 O O . GLU A 1 99 ? 20.076 9.218 -10.834 1.00 89.25 99 GLU A O 1
ATOM 823 N N . LEU A 1 100 ? 19.238 8.804 -8.794 1.00 90.06 100 LEU A N 1
ATOM 824 C CA . LEU A 1 100 ? 18.940 7.394 -9.048 1.00 90.06 100 LEU A CA 1
ATOM 825 C C . LEU A 1 100 ? 17.832 7.231 -10.094 1.00 90.06 100 LEU A C 1
ATOM 827 O O . LEU A 1 100 ? 17.997 6.459 -11.035 1.00 90.06 100 LEU A O 1
ATOM 831 N N . LEU A 1 101 ? 16.728 7.970 -9.958 1.00 93.44 101 LEU A N 1
ATOM 832 C CA . LEU A 1 101 ? 15.626 7.936 -10.922 1.00 93.44 101 LEU A CA 1
ATOM 833 C C . LEU A 1 101 ? 16.086 8.389 -12.314 1.00 93.44 101 LEU A C 1
ATOM 835 O O . LEU A 1 101 ? 15.688 7.785 -13.309 1.00 93.44 101 LEU A O 1
ATOM 839 N N . GLN A 1 102 ? 16.960 9.399 -12.396 1.00 94.31 102 GLN A N 1
ATOM 840 C CA . GLN A 1 102 ? 17.536 9.834 -13.670 1.00 94.31 102 GLN A CA 1
ATOM 841 C C . GLN A 1 102 ? 18.435 8.757 -14.293 1.00 94.31 102 GLN A C 1
ATOM 843 O O . GLN A 1 102 ? 18.330 8.497 -15.489 1.00 94.31 102 GLN A O 1
ATOM 848 N N . ALA A 1 103 ? 19.292 8.110 -13.496 1.00 93.44 103 ALA A N 1
ATOM 849 C CA . ALA A 1 103 ? 20.160 7.035 -13.980 1.00 93.44 103 ALA A CA 1
ATOM 850 C C . ALA A 1 103 ? 19.353 5.830 -14.493 1.00 93.44 103 ALA A C 1
ATOM 852 O O . ALA A 1 103 ? 19.637 5.323 -15.577 1.00 93.44 103 ALA A O 1
ATOM 853 N N . LEU A 1 104 ? 18.308 5.429 -13.760 1.00 95.81 104 LEU A N 1
ATOM 854 C CA . LEU A 1 104 ? 17.381 4.376 -14.181 1.00 95.81 104 LEU A CA 1
ATOM 855 C C . LEU A 1 104 ? 16.682 4.741 -15.485 1.00 95.81 104 LEU A C 1
ATOM 857 O O . LEU A 1 104 ? 16.603 3.919 -16.395 1.00 95.81 104 LEU A O 1
ATOM 861 N N . ARG A 1 105 ? 16.200 5.984 -15.592 1.00 97.38 105 ARG A N 1
ATOM 862 C CA . ARG A 1 105 ? 15.510 6.443 -16.793 1.00 97.38 105 ARG A CA 1
ATOM 863 C C . ARG A 1 105 ? 16.416 6.388 -18.022 1.00 97.38 105 ARG A C 1
ATOM 865 O O . ARG A 1 105 ? 15.997 5.830 -19.031 1.00 97.38 105 ARG A O 1
ATOM 872 N N . ASN A 1 106 ? 17.640 6.901 -17.907 1.00 96.81 106 ASN A N 1
ATOM 873 C CA . ASN A 1 106 ? 18.615 6.871 -18.996 1.00 96.81 106 ASN A CA 1
ATOM 874 C C . ASN A 1 106 ? 18.932 5.430 -19.416 1.00 96.81 106 ASN A C 1
ATOM 876 O O . ASN A 1 106 ? 18.873 5.122 -20.600 1.00 96.81 106 ASN A O 1
ATOM 880 N N . ALA A 1 107 ? 19.176 4.530 -18.456 1.00 96.31 107 ALA A N 1
ATOM 881 C CA . ALA A 1 107 ? 19.441 3.123 -18.757 1.00 96.31 107 ALA A CA 1
ATOM 882 C C . ALA A 1 107 ? 18.259 2.443 -19.470 1.00 96.31 107 ALA A C 1
ATOM 884 O O . ALA A 1 107 ? 18.465 1.621 -20.357 1.00 96.31 107 ALA A O 1
ATOM 885 N N . PHE A 1 108 ? 17.017 2.790 -19.113 1.00 98.25 108 PHE A N 1
ATOM 886 C CA . PHE A 1 108 ? 15.824 2.251 -19.774 1.00 98.25 108 PHE A CA 1
ATOM 887 C C . PHE A 1 108 ? 15.660 2.804 -21.197 1.00 98.25 108 PHE A C 1
ATOM 889 O O . PHE A 1 108 ? 15.239 2.063 -22.084 1.00 98.25 108 PHE A O 1
ATOM 896 N N . ASP A 1 109 ? 15.969 4.087 -21.421 1.00 98.19 109 ASP A N 1
ATOM 897 C CA . ASP A 1 109 ? 15.965 4.696 -22.758 1.00 98.19 109 ASP A CA 1
ATOM 898 C C . ASP A 1 109 ? 17.051 4.057 -23.657 1.00 98.19 109 ASP A C 1
ATOM 900 O O . ASP A 1 109 ? 16.762 3.681 -24.793 1.00 98.19 109 ASP A O 1
ATOM 904 N N . GLU A 1 110 ? 18.270 3.869 -23.138 1.00 97.62 110 GLU A N 1
ATOM 905 C CA . GLU A 1 110 ? 19.388 3.220 -23.846 1.00 97.62 110 GLU A CA 1
ATOM 906 C C . GLU A 1 110 ? 19.078 1.757 -24.202 1.00 97.62 110 GLU A C 1
ATOM 908 O O . GLU A 1 110 ? 19.267 1.347 -25.349 1.00 97.62 110 GLU A O 1
ATOM 913 N N . ASP A 1 111 ? 18.547 0.984 -23.250 1.00 97.81 111 ASP A N 1
ATOM 914 C CA . ASP A 1 111 ? 18.122 -0.404 -23.466 1.00 97.81 111 ASP A CA 1
ATOM 915 C C . ASP A 1 111 ? 17.047 -0.520 -24.551 1.00 97.81 111 ASP A C 1
ATOM 917 O O . ASP A 1 111 ? 17.139 -1.388 -25.418 1.00 97.81 111 ASP A O 1
ATOM 921 N N . ALA A 1 112 ? 16.045 0.365 -24.544 1.00 98.38 112 ALA A N 1
ATOM 922 C CA . ALA A 1 112 ? 14.972 0.352 -25.537 1.00 98.38 112 ALA A CA 1
ATOM 923 C C . ALA A 1 112 ? 15.507 0.541 -26.965 1.00 98.38 112 ALA A C 1
ATOM 925 O O . ALA A 1 112 ? 15.092 -0.167 -27.884 1.00 98.38 112 ALA A O 1
ATOM 926 N N . ILE A 1 113 ? 16.461 1.463 -27.139 1.00 97.56 113 ILE A N 1
ATOM 927 C CA . ILE A 1 113 ? 17.118 1.715 -28.427 1.00 97.56 113 ILE A CA 1
ATOM 928 C C . ILE A 1 113 ? 17.969 0.508 -28.835 1.00 97.56 113 ILE A C 1
ATOM 930 O O . ILE A 1 113 ? 17.852 0.032 -29.962 1.00 97.56 113 ILE A O 1
ATOM 934 N N . ALA A 1 114 ? 18.810 0.002 -27.928 1.00 97.31 114 ALA A N 1
ATOM 935 C CA . ALA A 1 114 ? 19.765 -1.064 -28.231 1.00 97.31 114 ALA A CA 1
ATOM 936 C C . ALA A 1 114 ? 19.092 -2.416 -28.517 1.00 97.31 114 ALA A C 1
ATOM 938 O O . ALA A 1 114 ? 19.542 -3.161 -29.387 1.00 97.31 114 ALA A O 1
ATOM 939 N N . SER A 1 115 ? 18.018 -2.736 -27.794 1.00 96.50 115 SER A N 1
ATOM 940 C CA . SER A 1 115 ? 17.286 -4.003 -27.926 1.00 96.50 115 SER A CA 1
ATOM 941 C C . SER A 1 115 ? 16.138 -3.949 -28.938 1.00 96.50 115 SER A C 1
ATOM 943 O O . SER A 1 115 ? 15.560 -4.991 -29.251 1.00 96.50 115 SER A O 1
ATOM 945 N N . ASN A 1 116 ? 15.791 -2.756 -29.439 1.00 96.88 116 ASN A N 1
ATOM 946 C CA . ASN A 1 116 ? 14.585 -2.507 -30.232 1.00 96.88 116 ASN A CA 1
ATOM 947 C C . ASN A 1 116 ? 13.300 -3.011 -29.535 1.00 96.88 116 ASN A C 1
ATOM 949 O O . ASN A 1 116 ? 12.386 -3.540 -30.172 1.00 96.88 116 ASN A O 1
ATOM 953 N N . GLN A 1 117 ? 13.241 -2.879 -28.207 1.00 97.00 117 GLN A N 1
ATOM 954 C CA . GLN A 1 117 ? 12.075 -3.228 -27.393 1.00 97.00 117 GLN A CA 1
ATOM 955 C C . GLN A 1 117 ? 11.391 -1.981 -26.833 1.00 97.00 117 GLN A C 1
ATOM 957 O O . GLN A 1 117 ? 11.987 -0.913 -26.699 1.00 97.00 117 GLN A O 1
ATOM 962 N N . ALA A 1 118 ? 10.123 -2.126 -26.437 1.00 97.81 118 ALA A N 1
ATOM 963 C CA . ALA A 1 118 ? 9.426 -1.081 -25.699 1.00 97.81 118 ALA A CA 1
ATOM 964 C C . ALA A 1 118 ? 10.199 -0.723 -24.420 1.00 97.81 118 ALA A C 1
ATOM 966 O O . ALA A 1 118 ? 10.688 -1.602 -23.705 1.00 97.81 118 ALA A O 1
ATOM 967 N N . ARG A 1 119 ? 10.303 0.575 -24.129 1.00 98.31 119 ARG A N 1
ATOM 968 C CA . ARG A 1 119 ? 11.005 1.080 -22.948 1.00 98.31 119 ARG A CA 1
ATOM 969 C C . ARG A 1 119 ? 10.334 0.613 -21.659 1.00 98.31 119 ARG A C 1
ATOM 971 O O . ARG A 1 119 ? 9.130 0.800 -21.494 1.00 98.31 119 ARG A O 1
ATOM 978 N N . LEU A 1 120 ? 11.143 0.123 -20.721 1.00 98.38 120 LEU A N 1
ATOM 979 C CA . LEU A 1 120 ? 10.700 -0.226 -19.373 1.00 98.38 120 LEU A CA 1
ATOM 980 C C . LEU A 1 120 ? 10.041 0.974 -18.663 1.00 98.38 120 LEU A C 1
ATOM 982 O O . LEU A 1 120 ? 10.475 2.131 -18.769 1.00 98.38 120 LEU A O 1
ATOM 986 N N . ILE A 1 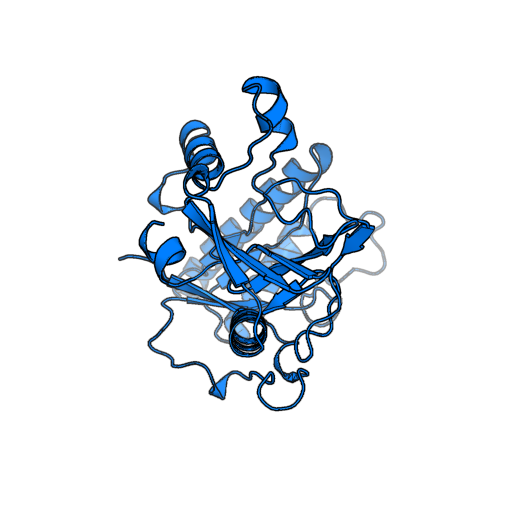121 ? 8.970 0.697 -17.927 1.00 97.50 121 ILE A N 1
ATOM 987 C CA . ILE A 1 121 ? 8.235 1.668 -17.118 1.00 97.50 121 ILE A CA 1
ATOM 988 C C . ILE A 1 121 ? 9.049 1.970 -15.854 1.00 97.50 121 ILE A C 1
ATOM 990 O O . ILE A 1 121 ? 9.600 1.073 -15.227 1.00 97.50 121 ILE A O 1
ATOM 994 N N . LEU A 1 122 ? 9.116 3.242 -15.463 1.00 97.12 122 LEU A N 1
ATOM 995 C CA . LEU A 1 122 ? 9.685 3.668 -14.186 1.00 97.12 122 LEU A CA 1
ATOM 996 C C . LEU A 1 122 ? 8.592 4.385 -13.392 1.00 97.12 122 LEU A C 1
ATOM 998 O O . LEU A 1 122 ? 8.100 5.424 -13.838 1.00 97.12 122 LEU A O 1
ATOM 1002 N N . THR A 1 123 ? 8.216 3.837 -12.236 1.00 95.31 123 THR A N 1
ATOM 1003 C CA . THR A 1 123 ? 7.312 4.488 -11.273 1.00 95.31 123 THR A CA 1
ATOM 1004 C C . THR A 1 123 ? 8.008 4.698 -9.933 1.00 95.31 123 THR A C 1
ATOM 1006 O O . THR A 1 123 ? 9.083 4.156 -9.662 1.00 95.31 123 THR A O 1
ATOM 1009 N N . THR A 1 124 ? 7.411 5.523 -9.079 1.00 91.81 124 THR A N 1
ATOM 1010 C CA . THR A 1 124 ? 7.857 5.674 -7.698 1.00 91.81 124 THR A CA 1
ATOM 1011 C C . THR A 1 124 ? 6.665 5.912 -6.784 1.00 91.81 124 THR A C 1
ATOM 1013 O O . THR A 1 124 ? 5.746 6.657 -7.127 1.00 91.81 124 THR A O 1
ATOM 1016 N N . ALA A 1 125 ? 6.700 5.280 -5.616 1.00 88.62 125 ALA A N 1
ATOM 1017 C CA . ALA A 1 125 ? 5.784 5.553 -4.524 1.00 88.62 125 ALA A CA 1
ATOM 1018 C C . ALA A 1 125 ? 6.422 6.609 -3.608 1.00 88.62 125 ALA A C 1
ATOM 1020 O O . ALA A 1 125 ? 7.422 6.356 -2.932 1.00 88.62 125 ALA A O 1
ATOM 1021 N N . LEU A 1 126 ? 5.859 7.819 -3.633 1.00 81.25 126 LEU A N 1
ATOM 1022 C CA . LEU A 1 126 ? 6.372 8.995 -2.928 1.00 81.25 126 LEU A CA 1
ATOM 1023 C C . LEU A 1 126 ? 5.522 9.315 -1.698 1.00 81.25 126 LEU A C 1
ATOM 1025 O O . LEU A 1 126 ? 4.311 9.102 -1.682 1.00 81.25 126 LEU A O 1
ATOM 1029 N N . THR A 1 127 ? 6.158 9.876 -0.667 1.00 71.12 127 THR A N 1
ATOM 1030 C CA . THR A 1 127 ? 5.420 10.433 0.469 1.00 71.12 127 THR A CA 1
ATOM 1031 C C . THR A 1 127 ? 4.669 11.692 0.060 1.00 71.12 127 THR A C 1
ATOM 1033 O O . THR A 1 127 ? 5.116 12.485 -0.767 1.00 71.12 127 THR A O 1
ATOM 1036 N N . ALA A 1 128 ? 3.560 11.931 0.741 1.00 62.00 128 ALA A N 1
ATOM 1037 C CA . ALA A 1 128 ? 2.914 13.229 0.789 1.00 62.00 128 ALA A CA 1
ATOM 1038 C C . ALA A 1 128 ? 3.802 14.346 1.379 1.00 62.00 128 ALA A C 1
ATOM 1040 O O . ALA A 1 128 ? 3.433 15.501 1.259 1.00 62.00 128 ALA A O 1
ATOM 1041 N N . ASN A 1 129 ? 4.923 14.010 2.036 1.00 56.56 129 ASN A N 1
ATOM 1042 C CA . ASN A 1 129 ? 5.822 14.872 2.816 1.00 56.56 129 ASN A CA 1
ATOM 1043 C C . ASN A 1 129 ? 5.137 16.075 3.486 1.00 56.56 129 ASN A C 1
ATOM 1045 O O . ASN A 1 129 ? 5.466 17.236 3.237 1.00 56.56 129 ASN A O 1
ATOM 1049 N N . ALA A 1 130 ? 4.176 15.759 4.355 1.00 51.22 130 ALA A N 1
ATOM 1050 C CA . ALA A 1 130 ? 3.362 16.731 5.065 1.00 51.22 130 ALA A CA 1
ATOM 1051 C C . ALA A 1 130 ? 4.180 17.707 5.930 1.00 51.22 130 ALA A C 1
ATOM 1053 O O . ALA A 1 130 ? 3.737 18.829 6.097 1.00 51.22 130 ALA A O 1
ATOM 1054 N N . GLU A 1 131 ? 5.376 17.358 6.427 1.00 49.59 131 GLU A N 1
ATOM 1055 C CA . GLU A 1 131 ? 6.168 18.248 7.303 1.00 49.59 131 GLU A CA 1
ATOM 1056 C C . GLU A 1 131 ? 6.554 19.575 6.639 1.00 49.59 131 GLU A C 1
ATOM 1058 O O . GLU A 1 131 ? 6.488 20.630 7.265 1.00 49.59 131 GLU A O 1
ATOM 1063 N N . ARG A 1 132 ? 6.927 19.552 5.356 1.00 50.75 132 ARG A N 1
ATOM 1064 C CA . ARG A 1 132 ? 7.289 20.779 4.628 1.00 50.75 132 ARG A CA 1
ATOM 1065 C C . ARG A 1 132 ? 6.062 21.593 4.218 1.00 50.75 132 ARG A C 1
ATOM 1067 O O . ARG A 1 132 ? 6.156 22.791 4.005 1.00 50.75 132 ARG A O 1
ATOM 1074 N N . ILE A 1 133 ? 4.932 20.911 4.107 1.00 48.50 133 ILE A N 1
ATOM 1075 C CA . ILE A 1 133 ? 3.651 21.430 3.643 1.00 48.50 133 ILE A CA 1
ATOM 1076 C C . ILE A 1 133 ? 2.812 21.966 4.831 1.00 48.50 133 ILE A C 1
ATOM 1078 O O . ILE A 1 133 ? 1.956 22.829 4.659 1.00 48.50 133 ILE A O 1
ATOM 1082 N N . HIS A 1 134 ? 3.074 21.479 6.044 1.00 48.00 134 HIS A N 1
ATOM 1083 C CA . HIS A 1 134 ? 2.418 21.852 7.298 1.00 48.00 134 HIS A CA 1
ATOM 1084 C C . HIS A 1 134 ? 2.792 23.269 7.758 1.00 48.00 134 HIS A C 1
ATOM 1086 O O . HIS A 1 134 ? 1.944 23.985 8.283 1.00 48.00 134 HIS A O 1
ATOM 1092 N N . ASN A 1 135 ? 4.032 23.698 7.498 1.00 50.06 135 ASN A N 1
ATOM 1093 C CA . ASN A 1 135 ? 4.528 25.008 7.928 1.00 50.06 135 ASN A CA 1
ATOM 1094 C C . ASN A 1 135 ? 3.942 26.194 7.137 1.00 50.06 135 ASN A C 1
ATOM 1096 O O . ASN A 1 135 ? 3.940 27.302 7.663 1.00 50.06 135 ASN A O 1
ATOM 1100 N N . ASP A 1 136 ? 3.418 25.973 5.925 1.00 50.31 136 ASP A N 1
ATOM 1101 C CA . ASP A 1 136 ? 2.950 27.061 5.049 1.00 50.31 136 ASP A CA 1
ATOM 1102 C C . ASP A 1 136 ? 1.429 27.331 5.130 1.00 50.31 136 ASP A C 1
ATOM 1104 O O . ASP A 1 136 ? 0.995 28.408 4.727 1.00 50.31 136 ASP A O 1
ATOM 1108 N N . TYR A 1 137 ? 0.604 26.403 5.651 1.00 48.53 137 TYR A N 1
ATOM 1109 C CA . TYR A 1 137 ? -0.870 26.474 5.506 1.00 48.53 137 TYR A CA 1
ATOM 1110 C C . TYR A 1 137 ? -1.709 26.316 6.789 1.00 48.53 137 TYR A C 1
ATOM 1112 O O . TYR A 1 137 ? -2.933 26.373 6.717 1.00 48.53 137 TYR A O 1
ATOM 1120 N N . GLY A 1 138 ? -1.100 26.166 7.968 1.00 46.31 138 GLY A N 1
ATOM 1121 C CA . GLY A 1 138 ? -1.782 26.422 9.249 1.00 46.31 138 GLY A CA 1
ATOM 1122 C C . GLY A 1 138 ? -2.906 25.464 9.688 1.00 46.31 138 GLY A C 1
ATOM 1123 O O . GLY A 1 138 ? -3.515 25.722 10.723 1.00 46.31 138 GLY A O 1
ATOM 1124 N N . GLU A 1 139 ? -3.168 24.351 8.992 1.00 49.31 139 GLU A N 1
ATOM 1125 C CA . GLU A 1 139 ? -4.141 23.337 9.434 1.00 49.31 139 GLU A CA 1
ATOM 1126 C C . GLU A 1 139 ? -3.522 21.941 9.643 1.00 49.31 139 GLU A C 1
ATOM 1128 O O . GLU A 1 139 ? -2.715 21.447 8.856 1.00 49.31 139 GLU A O 1
ATOM 1133 N N . ASN A 1 140 ? -3.951 21.271 10.719 1.00 52.94 140 ASN A N 1
ATOM 1134 C CA . ASN A 1 140 ? -3.532 19.927 11.151 1.00 52.94 140 ASN A CA 1
ATOM 1135 C C . ASN A 1 140 ? -4.144 18.771 10.321 1.00 52.94 140 ASN A C 1
ATOM 1137 O O . ASN A 1 140 ? -4.152 17.625 10.773 1.00 52.94 140 ASN A O 1
ATOM 1141 N N . LEU A 1 141 ? -4.700 19.035 9.134 1.00 57.56 141 LEU A N 1
ATOM 1142 C CA . LEU A 1 141 ? -5.453 18.051 8.347 1.00 57.56 141 LEU A CA 1
ATOM 1143 C C . LEU A 1 141 ? -4.725 17.694 7.049 1.00 57.56 141 LEU A C 1
ATOM 1145 O O . LEU A 1 141 ? -4.862 18.346 6.018 1.00 57.56 141 LEU A O 1
ATOM 1149 N N . VAL A 1 142 ? -3.982 16.589 7.084 1.00 69.69 142 VAL A N 1
ATOM 1150 C CA . VAL A 1 142 ? -3.434 15.960 5.877 1.00 69.69 142 VAL A CA 1
ATOM 1151 C C . VAL A 1 142 ? -4.560 15.179 5.188 1.00 69.69 142 VAL A C 1
ATOM 1153 O O . VAL A 1 142 ? -4.936 14.100 5.643 1.00 69.69 142 VAL A O 1
ATOM 1156 N N . SER A 1 143 ? -5.118 15.724 4.103 1.00 78.81 143 SER A N 1
ATOM 1157 C CA . SER A 1 143 ? -6.144 15.065 3.278 1.00 78.81 143 SER A CA 1
ATOM 1158 C C . SER A 1 143 ? -5.596 14.661 1.906 1.00 78.81 143 SER A C 1
ATOM 1160 O O . SER A 1 143 ? -4.623 15.234 1.415 1.00 78.81 143 SER A O 1
ATOM 1162 N N . MET A 1 144 ? -6.224 13.682 1.245 1.00 80.75 144 MET A N 1
ATOM 1163 C CA . MET A 1 144 ? -5.806 13.285 -0.108 1.00 80.75 144 MET A CA 1
ATOM 1164 C C . MET A 1 144 ? -5.957 14.422 -1.126 1.00 80.75 144 MET A C 1
ATOM 1166 O O . MET A 1 144 ? -5.112 14.565 -2.006 1.00 80.75 144 MET A O 1
ATOM 1170 N N . GLU A 1 145 ? -7.011 15.231 -0.997 1.00 81.44 145 GLU A N 1
ATOM 1171 C CA . GLU A 1 145 ? -7.252 16.394 -1.857 1.00 81.44 145 GLU A CA 1
ATOM 1172 C C . GLU A 1 145 ? -6.122 17.413 -1.715 1.00 81.44 145 GLU A C 1
ATOM 1174 O O . GLU A 1 145 ? -5.542 17.848 -2.710 1.00 81.44 145 GLU A O 1
ATO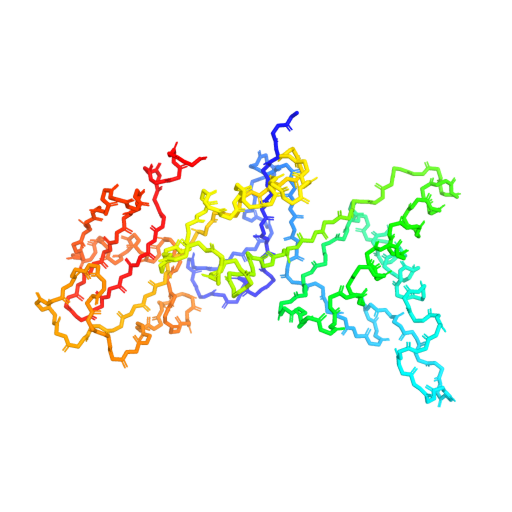M 1179 N N . TYR A 1 146 ? -5.740 17.711 -0.474 1.00 79.38 146 TYR A N 1
ATOM 1180 C CA . TYR A 1 146 ? -4.640 18.613 -0.172 1.00 79.38 146 TYR A CA 1
ATOM 1181 C C . TYR A 1 146 ? -3.308 18.128 -0.759 1.00 79.38 146 TYR A C 1
ATOM 1183 O O 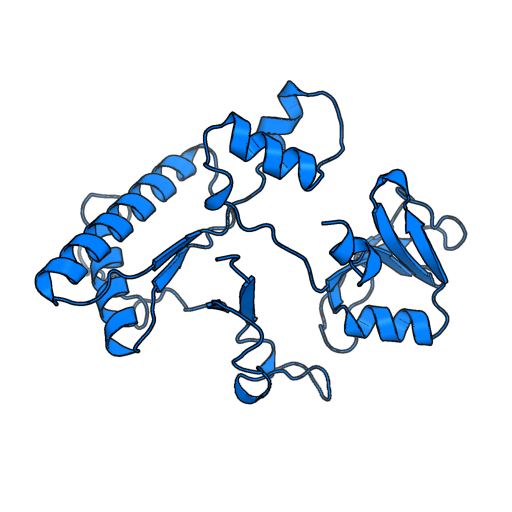. TYR A 1 146 ? -2.575 18.897 -1.387 1.00 79.38 146 TYR A O 1
ATOM 1191 N N . ILE A 1 147 ? -3.016 16.832 -0.625 1.00 79.06 147 ILE A N 1
ATOM 1192 C CA . ILE A 1 147 ? -1.797 16.229 -1.175 1.00 79.06 147 ILE A CA 1
ATOM 1193 C C . ILE A 1 147 ? -1.804 16.313 -2.706 1.00 79.06 147 ILE A C 1
ATOM 1195 O O . ILE A 1 147 ? -0.858 16.837 -3.293 1.00 79.06 147 ILE A O 1
ATOM 1199 N N . ALA A 1 148 ? -2.870 15.856 -3.368 1.00 81.44 148 ALA A N 1
ATOM 1200 C CA . ALA A 1 148 ? -2.972 15.882 -4.829 1.00 81.44 148 ALA A CA 1
ATOM 1201 C C . ALA A 1 148 ? -2.868 17.312 -5.397 1.00 81.44 148 ALA A C 1
ATOM 1203 O O . ALA A 1 148 ? -2.208 17.546 -6.419 1.00 81.44 148 ALA A O 1
ATOM 1204 N N . HIS A 1 149 ? -3.476 18.280 -4.709 1.00 81.38 149 HIS A N 1
ATOM 1205 C CA . HIS A 1 149 ? -3.382 19.692 -5.057 1.00 81.38 149 HIS A CA 1
ATOM 1206 C C . HIS A 1 149 ? -1.952 20.222 -4.905 1.00 81.38 149 HIS A C 1
ATOM 1208 O O . HIS A 1 149 ? -1.446 20.887 -5.810 1.00 81.38 149 HIS A O 1
ATOM 1214 N N . THR A 1 150 ? -1.260 19.848 -3.826 1.00 79.75 150 THR A N 1
ATOM 1215 C CA . THR A 1 150 ? 0.133 20.249 -3.592 1.00 79.75 150 THR A CA 1
ATOM 1216 C C . THR A 1 150 ? 1.063 19.750 -4.695 1.00 79.75 150 THR A C 1
ATOM 1218 O O . THR A 1 150 ? 1.831 20.534 -5.249 1.00 79.75 150 THR A O 1
ATOM 1221 N N . TYR A 1 151 ? 0.954 18.478 -5.089 1.00 82.69 151 TYR A N 1
ATOM 1222 C CA . TYR A 1 151 ? 1.724 17.940 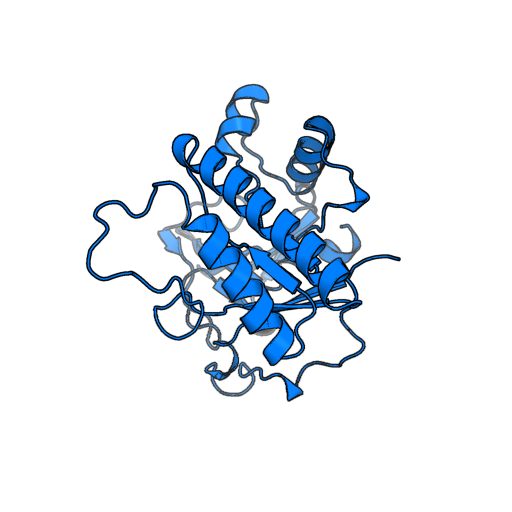-6.217 1.00 82.69 151 TYR A CA 1
ATOM 1223 C C . TYR A 1 151 ? 1.483 18.736 -7.511 1.00 82.69 151 TYR A C 1
ATOM 1225 O O . TYR A 1 151 ? 2.426 19.011 -8.252 1.00 82.69 151 TYR A O 1
ATOM 1233 N N . THR A 1 152 ? 0.238 19.156 -7.754 1.00 84.19 152 THR A N 1
ATOM 1234 C CA . THR A 1 152 ? -0.113 19.959 -8.934 1.00 84.19 152 THR A CA 1
ATOM 1235 C C . THR A 1 152 ? 0.515 21.358 -8.883 1.00 84.19 152 THR A C 1
ATOM 1237 O O . THR A 1 152 ? 1.081 21.793 -9.884 1.00 84.19 152 THR A O 1
ATOM 1240 N N . ILE A 1 153 ? 0.465 22.053 -7.737 1.00 83.12 153 ILE A N 1
ATOM 1241 C CA . ILE A 1 153 ? 1.095 23.381 -7.564 1.00 83.12 153 ILE A CA 1
ATOM 1242 C C . ILE A 1 153 ? 2.615 23.301 -7.744 1.00 83.12 153 ILE A C 1
ATOM 1244 O O . ILE A 1 153 ? 3.217 24.194 -8.334 1.00 83.12 153 ILE A O 1
ATOM 1248 N N . LEU A 1 154 ? 3.234 22.209 -7.290 1.00 83.44 154 LEU A N 1
ATOM 1249 C CA . LEU A 1 154 ? 4.666 21.954 -7.469 1.00 83.44 154 LEU A CA 1
ATOM 1250 C C . LEU A 1 154 ? 5.039 21.528 -8.903 1.00 83.44 154 LEU A C 1
ATOM 1252 O O . LEU A 1 154 ? 6.194 21.194 -9.165 1.00 83.44 154 LEU A O 1
ATOM 1256 N N . GLY A 1 155 ? 4.084 21.550 -9.838 1.00 86.62 155 GLY A N 1
ATOM 1257 C CA . GLY A 1 155 ? 4.320 21.333 -11.263 1.00 86.62 155 GLY A CA 1
ATOM 1258 C C . GLY A 1 155 ? 4.267 19.874 -11.712 1.00 86.62 155 GLY A C 1
ATOM 1259 O O . GLY A 1 155 ? 4.594 19.595 -12.865 1.00 86.62 155 GLY A O 1
ATOM 1260 N N . VAL A 1 156 ? 3.848 18.934 -10.855 1.00 88.00 156 VAL A N 1
ATOM 1261 C CA . VAL A 1 156 ? 3.649 17.540 -11.276 1.00 88.00 156 VAL A CA 1
ATOM 1262 C C . VAL A 1 156 ? 2.369 17.450 -12.113 1.00 88.00 156 VAL A C 1
ATOM 1264 O O . VAL A 1 156 ? 1.286 17.773 -11.614 1.00 88.00 156 VAL A O 1
ATOM 1267 N N . PRO A 1 157 ? 2.441 17.004 -13.382 1.00 90.88 157 PRO A N 1
ATOM 1268 C CA . PRO A 1 157 ? 1.256 16.895 -14.218 1.00 90.88 157 PRO A CA 1
ATOM 1269 C C . PRO A 1 157 ? 0.238 15.930 -13.609 1.00 90.88 157 PRO A C 1
ATOM 1271 O O . PRO A 1 157 ? 0.570 14.790 -13.290 1.00 90.88 157 PRO A O 1
ATOM 1274 N N . ARG A 1 158 ? -1.032 16.349 -13.520 1.00 86.81 158 ARG A N 1
ATOM 1275 C CA . ARG A 1 158 ? -2.116 15.544 -12.919 1.00 86.81 158 ARG A CA 1
ATOM 1276 C C . ARG A 1 158 ? -2.197 14.118 -13.467 1.00 86.81 158 ARG A C 1
ATOM 1278 O O . ARG A 1 158 ? -2.397 13.178 -12.715 1.00 86.81 158 ARG A O 1
ATOM 1285 N N . HIS A 1 159 ? -1.986 13.946 -14.771 1.00 89.56 159 HIS A N 1
ATOM 1286 C CA . HIS A 1 159 ? -2.053 12.642 -15.437 1.00 89.56 159 HIS A CA 1
ATOM 1287 C C . HIS A 1 159 ? -0.900 11.680 -15.075 1.00 89.56 159 HIS A C 1
ATOM 1289 O O . HIS A 1 159 ? -0.917 10.528 -15.518 1.00 89.56 159 HIS A O 1
ATOM 1295 N N . MET A 1 160 ? 0.113 12.140 -14.331 1.00 89.62 160 MET A N 1
ATOM 1296 C CA . MET A 1 160 ? 1.201 11.316 -13.789 1.00 89.62 160 MET A CA 1
ATOM 1297 C C . MET A 1 160 ? 0.933 10.842 -12.354 1.00 89.62 160 MET A C 1
ATOM 1299 O O . MET A 1 160 ? 1.641 9.962 -11.871 1.00 89.62 160 MET A O 1
ATOM 1303 N N . ILE A 1 161 ? -0.066 11.406 -11.673 1.00 88.31 161 ILE A N 1
ATOM 1304 C CA . ILE A 1 161 ? -0.359 11.120 -10.268 1.00 88.31 161 ILE A CA 1
ATOM 1305 C C . ILE A 1 161 ? -1.388 9.987 -10.200 1.00 88.31 161 ILE A C 1
ATOM 1307 O O . ILE A 1 161 ? -2.521 10.150 -10.648 1.00 88.31 161 ILE A O 1
ATOM 1311 N N . ASN A 1 162 ? -1.008 8.852 -9.612 1.00 90.19 162 ASN A N 1
ATOM 1312 C CA . ASN A 1 162 ? -1.954 7.808 -9.214 1.00 90.19 162 ASN A CA 1
ATOM 1313 C C . ASN A 1 162 ? -2.252 7.970 -7.717 1.00 90.19 162 ASN A C 1
ATOM 1315 O O . ASN A 1 162 ? -1.329 7.992 -6.905 1.00 90.19 162 ASN A O 1
ATOM 1319 N N . ILE A 1 163 ? -3.529 8.091 -7.349 1.00 88.50 163 ILE A N 1
ATOM 1320 C CA . ILE A 1 163 ? -3.948 8.222 -5.948 1.00 88.50 163 ILE A CA 1
ATOM 1321 C C . ILE A 1 163 ? -4.109 6.831 -5.332 1.00 88.50 163 ILE A C 1
ATOM 1323 O O . ILE A 1 163 ? -4.838 5.991 -5.857 1.00 88.50 163 ILE A O 1
ATOM 1327 N N . GLY A 1 164 ? -3.423 6.590 -4.214 1.00 90.00 164 GLY A N 1
ATOM 1328 C CA . GLY A 1 164 ? -3.513 5.332 -3.477 1.00 90.00 164 GLY A CA 1
ATOM 1329 C C . GLY A 1 164 ? -4.815 5.223 -2.683 1.00 90.00 164 GLY A C 1
ATOM 1330 O O . GLY A 1 164 ? -5.188 6.147 -1.961 1.00 90.00 164 GLY A O 1
ATOM 1331 N N . ILE A 1 165 ? -5.481 4.071 -2.779 1.00 92.56 165 ILE A N 1
ATOM 1332 C CA . ILE A 1 165 ? -6.671 3.741 -1.987 1.00 92.56 165 ILE A CA 1
ATOM 1333 C C . ILE A 1 165 ? -6.327 2.560 -1.072 1.00 92.56 165 ILE A C 1
ATOM 1335 O O . ILE A 1 165 ? -6.059 1.466 -1.574 1.00 92.56 165 ILE A O 1
ATOM 1339 N N . PRO A 1 166 ? -6.311 2.743 0.261 1.00 94.75 166 PRO A N 1
ATOM 1340 C CA . PRO A 1 166 ? -5.982 1.658 1.171 1.00 94.75 166 PRO A CA 1
ATOM 1341 C C . PRO A 1 166 ? -7.153 0.676 1.283 1.00 94.75 166 PRO A C 1
ATOM 1343 O O . PRO A 1 166 ? -8.233 1.015 1.756 1.00 94.75 166 PRO A O 1
ATOM 1346 N N . THR A 1 167 ? -6.924 -0.588 0.926 1.00 96.88 167 THR A N 1
ATOM 1347 C CA . THR A 1 167 ? -7.864 -1.697 1.187 1.00 96.88 167 THR A CA 1
ATOM 1348 C C . THR A 1 167 ? -7.651 -2.306 2.580 1.00 96.88 167 THR A C 1
ATOM 1350 O O . THR A 1 167 ? -7.737 -3.522 2.787 1.00 96.88 167 THR A O 1
ATOM 1353 N N . TYR A 1 168 ? -7.326 -1.450 3.545 1.00 97.75 168 TYR A N 1
ATOM 1354 C CA . TYR A 1 168 ? -7.139 -1.754 4.959 1.00 97.75 168 TYR A CA 1
ATOM 1355 C C . TYR A 1 168 ? -7.542 -0.533 5.793 1.00 97.75 168 TYR A C 1
ATOM 1357 O O . TYR A 1 168 ? -7.627 0.581 5.279 1.00 97.75 168 TYR A O 1
ATOM 1365 N N . GLY A 1 169 ? -7.805 -0.751 7.075 1.00 97.94 169 GLY A N 1
ATOM 1366 C CA . GLY A 1 169 ? -8.033 0.293 8.061 1.00 97.94 169 GLY A CA 1
ATOM 1367 C C . GLY A 1 169 ? -6.899 0.374 9.075 1.00 97.94 169 GLY A C 1
ATOM 1368 O O . GLY A 1 169 ? -6.212 -0.619 9.334 1.00 97.94 169 GLY A O 1
ATOM 1369 N N . VAL A 1 170 ? -6.735 1.559 9.658 1.00 98.12 170 VAL A N 1
ATOM 1370 C CA . VAL A 1 170 ? -5.848 1.797 10.804 1.00 98.12 170 VAL A CA 1
ATOM 1371 C C . VAL A 1 170 ? -6.693 1.740 12.068 1.00 98.12 170 VAL A C 1
ATOM 1373 O O . VAL A 1 170 ? -7.694 2.456 12.180 1.00 98.12 170 VAL A O 1
ATOM 1376 N N . SER A 1 171 ? -6.316 0.861 12.994 1.00 98.38 171 SER A N 1
ATOM 1377 C CA . SER A 1 171 ? -7.061 0.606 14.223 1.00 98.38 171 SER A CA 1
ATOM 1378 C C . SER A 1 171 ? -6.345 1.117 15.470 1.00 98.38 171 SER A C 1
ATOM 1380 O O . SER A 1 171 ? -5.116 1.171 15.549 1.00 98.38 171 SER A O 1
ATOM 1382 N N . PHE A 1 172 ? -7.135 1.471 16.477 1.00 98.62 172 PHE A N 1
ATOM 1383 C CA . PHE A 1 172 ? -6.684 2.009 17.751 1.00 98.62 172 PHE A CA 1
ATOM 1384 C C . PHE A 1 172 ? -7.426 1.357 18.914 1.00 98.62 172 PHE A C 1
ATOM 1386 O O . PHE A 1 172 ? -8.574 0.929 18.778 1.00 98.62 172 PHE A O 1
ATOM 1393 N N . GLN A 1 173 ? -6.764 1.342 20.067 1.00 98.50 173 GLN A N 1
ATOM 1394 C CA . GLN A 1 173 ? -7.370 1.025 21.352 1.00 98.50 173 GLN A CA 1
ATOM 1395 C C . GLN A 1 173 ? -7.794 2.335 22.030 1.00 98.50 173 GLN A C 1
ATOM 1397 O O . GLN A 1 173 ? -6.943 3.147 22.393 1.00 98.50 173 GLN A O 1
ATOM 1402 N N . LEU A 1 174 ? -9.093 2.559 22.202 1.00 98.62 174 LEU A N 1
ATOM 1403 C CA . LEU A 1 174 ? -9.658 3.692 22.935 1.00 98.62 174 LEU A CA 1
ATOM 1404 C C . LEU A 1 174 ? -9.268 3.623 24.417 1.00 98.62 174 LEU A C 1
ATOM 1406 O O . LEU A 1 174 ? -9.135 2.541 24.985 1.00 98.62 174 LEU A O 1
ATOM 1410 N N . ARG A 1 175 ? -9.139 4.776 25.084 1.00 98.25 175 ARG A N 1
ATOM 1411 C CA . ARG A 1 175 ? -9.012 4.820 26.557 1.00 98.25 175 ARG A CA 1
ATOM 1412 C C . ARG A 1 175 ? -10.352 4.635 27.264 1.00 98.25 175 ARG A C 1
ATOM 1414 O O . ARG A 1 175 ? -10.394 4.128 28.381 1.00 98.25 175 ARG A O 1
ATOM 1421 N N . ASN A 1 176 ? -11.436 5.067 26.625 1.00 98.00 176 ASN A N 1
ATOM 1422 C CA . ASN A 1 176 ? -12.792 5.010 27.156 1.00 98.00 176 ASN A CA 1
ATOM 1423 C C . ASN A 1 176 ? -13.745 4.531 26.047 1.00 98.00 176 ASN A C 1
ATOM 1425 O O . ASN A 1 176 ? -13.874 5.225 25.045 1.00 98.00 176 ASN A O 1
ATOM 1429 N N . PRO A 1 177 ? -14.466 3.410 26.218 1.00 97.00 177 PRO A N 1
ATOM 1430 C CA . PRO A 1 177 ? -15.318 2.842 25.172 1.00 97.00 177 PRO A CA 1
ATOM 1431 C C . PRO A 1 177 ? -16.578 3.685 24.915 1.00 97.00 177 PRO A C 1
ATOM 1433 O O . PRO A 1 177 ? -17.296 3.474 23.941 1.00 97.00 177 PRO A O 1
ATOM 1436 N N . LYS A 1 178 ? -16.875 4.646 25.801 1.00 97.44 178 LYS A N 1
ATOM 1437 C CA . LYS A 1 178 ? -17.960 5.620 25.624 1.00 97.44 178 LYS A CA 1
ATOM 1438 C C . LYS A 1 178 ? -17.525 6.855 24.830 1.00 97.44 178 LYS A C 1
ATOM 1440 O O . LYS A 1 178 ? -18.395 7.613 24.411 1.00 97.44 178 LYS A O 1
ATOM 1445 N N . ASP A 1 179 ? -16.222 7.049 24.631 1.00 97.75 179 ASP A N 1
ATOM 1446 C CA . ASP A 1 179 ? -15.646 8.120 23.819 1.00 97.75 179 ASP A CA 1
ATOM 1447 C C . ASP A 1 179 ? -15.032 7.517 22.550 1.00 97.75 179 ASP A C 1
ATOM 1449 O O . ASP A 1 179 ? -13.898 7.050 22.537 1.00 97.75 179 ASP A O 1
ATOM 1453 N N . TYR A 1 180 ? -15.842 7.456 21.495 1.00 97.12 180 TYR A N 1
ATOM 1454 C CA . TYR A 1 180 ? -15.541 6.772 20.230 1.00 97.12 180 TYR A CA 1
ATOM 1455 C C . TYR A 1 180 ? -15.588 7.717 19.019 1.00 97.12 180 TYR A C 1
ATOM 1457 O O . TYR A 1 180 ? -15.620 7.271 17.867 1.00 97.12 180 TYR A O 1
ATOM 1465 N N . GLY A 1 181 ? -15.657 9.027 19.275 1.00 96.19 181 GLY A N 1
ATOM 1466 C CA . GLY A 1 181 ? -15.663 10.053 18.238 1.00 96.19 181 GLY A CA 1
ATOM 1467 C C . GLY A 1 181 ? -14.310 10.193 17.539 1.00 96.19 181 GLY A C 1
ATOM 1468 O O . GLY A 1 181 ? -13.300 9.618 17.943 1.00 96.19 181 GLY A O 1
ATOM 1469 N N . LEU A 1 182 ? -14.277 10.995 16.475 1.00 94.00 182 LEU A N 1
ATOM 1470 C CA . LEU A 1 182 ? -13.016 11.379 15.839 1.00 94.00 182 LEU A CA 1
ATOM 1471 C C . LEU A 1 182 ? -12.142 12.142 16.842 1.00 94.00 182 LEU A C 1
ATOM 1473 O O . LEU A 1 182 ? -12.620 13.066 17.495 1.00 94.00 182 LEU A O 1
ATOM 1477 N N . GLY A 1 183 ? -10.866 11.768 16.939 1.00 93.06 183 GLY A N 1
ATOM 1478 C CA . GLY A 1 183 ? -9.924 12.382 17.879 1.00 93.06 183 GLY A CA 1
ATOM 1479 C C . GLY A 1 183 ? -10.049 11.897 19.327 1.00 93.06 183 GLY A C 1
ATOM 1480 O O . GLY A 1 183 ? -9.359 12.439 20.190 1.00 93.06 183 GLY A O 1
ATOM 1481 N N . ALA A 1 184 ? -10.886 10.888 19.601 1.00 96.69 184 ALA A N 1
ATOM 1482 C CA . ALA A 1 184 ? -10.994 10.289 20.928 1.00 96.69 184 ALA A CA 1
ATOM 1483 C C . ALA A 1 184 ? -9.620 9.802 21.445 1.00 96.69 184 ALA A C 1
ATOM 1485 O O . ALA A 1 184 ? -8.831 9.251 20.668 1.00 96.69 184 ALA A O 1
ATOM 1486 N N . PRO A 1 185 ? -9.301 9.965 22.744 1.00 97.94 185 PRO A N 1
ATOM 1487 C CA . PRO A 1 185 ? -8.022 9.535 23.299 1.00 97.94 185 PRO A CA 1
ATOM 1488 C C . PRO A 1 185 ? -7.810 8.020 23.202 1.00 97.94 185 PRO A C 1
ATOM 1490 O O . PRO A 1 185 ? -8.647 7.223 23.631 1.00 97.94 185 PRO A O 1
ATOM 1493 N N . VAL A 1 186 ? -6.625 7.623 22.734 1.00 98.12 186 VAL A N 1
ATOM 1494 C CA . VAL A 1 186 ? -6.228 6.218 22.556 1.00 98.12 186 VAL A CA 1
ATOM 1495 C C . VAL A 1 186 ? -5.120 5.812 23.535 1.00 98.12 186 VAL A C 1
ATOM 1497 O O . VAL A 1 186 ? -4.331 6.643 24.001 1.00 98.12 186 VAL A O 1
ATOM 1500 N N . SER A 1 187 ? -5.075 4.536 23.909 1.00 97.69 187 SER A N 1
ATOM 1501 C CA . SER A 1 187 ? -3.985 3.934 24.691 1.00 97.69 187 SER A CA 1
ATOM 1502 C C . SER A 1 187 ? -2.914 3.291 23.811 1.00 97.69 187 SER A C 1
ATOM 1504 O O . SER A 1 187 ? -1.839 2.970 24.308 1.00 97.69 187 SER A O 1
ATOM 1506 N N . GLY A 1 188 ? -3.184 3.112 22.517 1.00 97.81 188 GLY A N 1
ATOM 1507 C CA . GLY A 1 188 ? -2.224 2.563 21.568 1.00 97.81 188 GLY A CA 1
ATOM 1508 C C . GLY A 1 188 ? -2.877 2.055 20.289 1.00 97.81 188 GLY A C 1
ATOM 1509 O O . GLY A 1 188 ? -4.031 2.369 19.989 1.00 97.81 188 GLY A O 1
ATOM 1510 N N . ALA A 1 189 ? -2.112 1.259 19.547 1.00 98.38 189 ALA A N 1
ATOM 1511 C CA . ALA A 1 189 ? -2.594 0.532 18.381 1.00 98.38 189 ALA A CA 1
ATOM 1512 C C . ALA A 1 189 ? -3.717 -0.443 18.770 1.00 98.38 189 ALA A C 1
ATOM 1514 O O . ALA A 1 189 ? -3.698 -1.010 19.864 1.00 98.38 189 ALA A O 1
ATOM 1515 N N . GLY A 1 190 ? -4.681 -0.643 17.870 1.00 98.19 190 GLY A N 1
ATOM 1516 C CA . GLY A 1 190 ? -5.705 -1.671 18.044 1.00 98.19 190 GLY A CA 1
ATOM 1517 C C . GLY A 1 190 ? -5.101 -3.083 18.023 1.00 98.19 190 GLY A C 1
ATOM 1518 O O . GLY A 1 190 ? -3.962 -3.263 17.573 1.00 98.19 190 GLY A O 1
ATOM 1519 N N . PRO A 1 191 ? -5.838 -4.099 18.491 1.00 97.38 191 PRO A N 1
ATOM 1520 C CA . PRO A 1 191 ? -5.361 -5.475 18.467 1.00 97.38 191 PRO A CA 1
ATOM 1521 C C . PRO A 1 191 ? -5.113 -5.958 17.034 1.00 97.38 191 PRO A C 1
ATOM 1523 O O . PRO A 1 191 ? -5.739 -5.489 16.079 1.00 97.38 191 PRO A O 1
ATOM 1526 N N . ALA A 1 192 ? -4.182 -6.900 16.887 1.00 97.56 192 ALA A N 1
ATOM 1527 C CA . ALA A 1 192 ? -3.890 -7.522 15.606 1.00 97.56 192 ALA A CA 1
ATOM 1528 C C . ALA A 1 192 ? -5.126 -8.207 15.012 1.00 97.56 192 ALA A C 1
ATOM 1530 O O . ALA A 1 192 ? -5.799 -8.998 15.678 1.00 97.56 192 ALA A O 1
ATOM 1531 N N . GLY A 1 193 ? -5.376 -7.957 13.725 1.00 95.75 193 GLY A N 1
ATOM 1532 C CA . GLY A 1 193 ? -6.380 -8.696 12.972 1.00 95.75 193 GLY A CA 1
ATOM 1533 C C . GLY A 1 193 ? -6.077 -10.195 12.938 1.00 95.75 193 GLY A C 1
ATOM 1534 O O . GLY A 1 193 ? -4.918 -10.615 12.893 1.00 95.75 193 GLY A O 1
ATOM 1535 N N . LYS A 1 194 ? -7.133 -11.016 12.927 1.00 96.00 194 LYS A N 1
ATOM 1536 C CA . LYS A 1 194 ? -7.049 -12.488 12.898 1.00 96.00 194 LYS A CA 1
ATOM 1537 C C . LYS A 1 194 ? -6.173 -13.021 11.756 1.00 96.00 194 LYS A C 1
ATOM 1539 O O . LYS A 1 194 ? -5.555 -14.074 11.902 1.00 96.00 194 LYS A O 1
ATOM 1544 N N . TYR A 1 195 ? -6.168 -12.343 10.614 1.00 97.44 195 TYR A N 1
ATOM 1545 C CA . TYR A 1 195 ? -5.498 -12.778 9.392 1.00 97.44 195 TYR A CA 1
ATOM 1546 C C . TYR A 1 195 ? -4.300 -11.906 9.040 1.00 97.44 195 TYR A C 1
ATOM 1548 O O . TYR A 1 195 ? -3.309 -12.421 8.523 1.00 97.44 195 TYR A O 1
ATOM 1556 N N . THR A 1 196 ? -4.379 -10.597 9.289 1.00 96.38 196 THR A N 1
ATOM 1557 C CA . THR A 1 196 ? -3.248 -9.688 9.055 1.00 96.38 196 THR A CA 1
ATOM 1558 C C . THR A 1 196 ? -2.146 -9.867 10.089 1.00 96.38 196 THR A C 1
ATOM 1560 O O . THR A 1 196 ? -0.979 -9.768 9.718 1.00 96.38 196 THR A O 1
ATOM 1563 N N . GLY A 1 197 ? -2.488 -10.153 11.350 1.00 96.56 197 GLY A N 1
ATOM 1564 C CA . GLY A 1 197 ? -1.519 -10.386 12.423 1.00 96.56 197 GLY A CA 1
ATOM 1565 C C . GLY A 1 197 ? -0.721 -9.145 12.841 1.00 96.56 197 GLY A C 1
ATOM 1566 O O . GLY A 1 197 ? 0.311 -9.282 13.490 1.00 96.56 197 GLY A O 1
ATOM 1567 N N . VAL A 1 198 ? -1.168 -7.941 12.466 1.00 96.00 198 VAL A N 1
ATOM 1568 C CA . VAL A 1 198 ? -0.459 -6.676 12.721 1.00 96.00 198 VAL A CA 1
ATOM 1569 C C . VAL A 1 198 ? -1.293 -5.795 13.645 1.00 96.00 198 VAL A C 1
ATOM 1571 O O . VAL A 1 198 ? -2.409 -5.418 13.297 1.00 96.00 198 VAL A O 1
ATOM 1574 N N . ASN A 1 199 ? -0.746 -5.440 14.812 1.00 97.75 199 ASN A N 1
ATOM 1575 C CA . ASN A 1 199 ? -1.381 -4.474 15.710 1.00 97.75 199 ASN A CA 1
ATOM 1576 C C . ASN A 1 199 ? -1.576 -3.132 14.992 1.00 97.75 199 ASN A C 1
ATOM 1578 O O . ASN A 1 199 ? -0.662 -2.628 14.338 1.00 97.75 199 ASN A O 1
ATOM 1582 N N . GLY A 1 200 ? -2.756 -2.541 15.145 1.00 97.94 200 GLY A N 1
ATOM 1583 C CA . GLY A 1 200 ? -3.110 -1.261 14.537 1.00 97.94 200 GLY A CA 1
ATOM 1584 C C . GLY A 1 200 ? -3.556 -1.342 13.079 1.00 97.94 200 GLY A C 1
ATOM 1585 O O . GLY A 1 200 ? -3.726 -0.303 12.443 1.00 97.94 200 GLY A O 1
ATOM 1586 N N . MET A 1 201 ? -3.753 -2.544 12.533 1.00 97.62 201 MET A N 1
ATOM 1587 C CA . MET A 1 201 ? -4.189 -2.738 11.154 1.00 97.62 201 MET A CA 1
ATOM 1588 C C . MET A 1 201 ? -5.271 -3.812 11.065 1.00 97.62 201 MET A C 1
ATOM 1590 O O . MET A 1 201 ? -5.150 -4.886 11.649 1.00 97.62 201 MET A O 1
ATOM 1594 N N . LEU A 1 202 ? -6.300 -3.541 10.263 1.00 98.44 202 LEU A N 1
ATOM 1595 C CA . LEU A 1 202 ? -7.287 -4.533 9.836 1.00 98.44 202 LEU A CA 1
ATOM 1596 C C . LEU A 1 202 ? -7.406 -4.485 8.314 1.00 98.44 202 LEU A C 1
ATOM 1598 O O . LEU A 1 202 ? -7.611 -3.413 7.748 1.00 98.44 202 LEU A O 1
ATOM 1602 N N . ALA A 1 203 ? -7.315 -5.618 7.619 1.00 98.25 203 ALA A N 1
ATOM 1603 C CA . ALA A 1 203 ? -7.674 -5.654 6.200 1.00 98.25 203 ALA A CA 1
ATOM 1604 C C . ALA A 1 203 ? -9.162 -5.300 6.017 1.00 98.25 203 ALA A C 1
ATOM 1606 O O . ALA A 1 203 ? -9.969 -5.517 6.920 1.00 98.25 203 ALA A O 1
ATOM 1607 N N . TYR A 1 204 ? -9.565 -4.804 4.841 1.00 98.38 204 TYR A N 1
ATOM 1608 C CA . TYR A 1 204 ? -10.967 -4.427 4.596 1.00 98.38 204 TYR A CA 1
ATOM 1609 C C . TYR A 1 204 ? -11.968 -5.552 4.938 1.00 98.38 204 TYR A C 1
ATOM 1611 O O . TYR A 1 204 ? -12.998 -5.310 5.571 1.00 98.38 204 TYR A O 1
ATOM 1619 N N . TYR A 1 205 ? -11.644 -6.805 4.602 1.00 98.00 205 TYR A N 1
ATOM 1620 C CA . TYR A 1 205 ? -12.485 -7.954 4.950 1.00 98.00 205 TYR A CA 1
ATOM 1621 C C . TYR A 1 205 ? -12.521 -8.244 6.463 1.00 98.00 205 TYR A C 1
ATOM 1623 O O . TYR A 1 205 ? -13.525 -8.751 6.959 1.00 98.00 205 TYR A O 1
ATOM 1631 N N . GLU A 1 206 ? -11.478 -7.895 7.223 1.00 98.44 206 GLU A N 1
ATOM 1632 C CA . GLU A 1 206 ? -11.485 -7.985 8.690 1.00 98.44 206 GLU A CA 1
ATOM 1633 C C . GLU A 1 206 ? -12.378 -6.909 9.299 1.00 98.44 206 GLU A C 1
ATOM 1635 O O . GLU A 1 206 ? -13.142 -7.208 10.213 1.00 98.44 206 GLU A O 1
ATOM 1640 N N . VAL A 1 207 ? -12.371 -5.694 8.741 1.00 98.56 207 VAL A N 1
ATOM 1641 C CA . VAL A 1 207 ? -13.319 -4.642 9.137 1.00 98.56 207 VAL A CA 1
ATOM 1642 C C . VAL A 1 207 ? -14.761 -5.073 8.847 1.00 98.56 207 VAL A C 1
ATOM 1644 O O . VAL A 1 207 ? -15.649 -4.877 9.676 1.00 98.56 207 VAL A O 1
ATOM 1647 N N . CYS A 1 208 ? -15.008 -5.739 7.714 1.00 98.19 208 CYS A N 1
ATOM 1648 C CA . CYS A 1 208 ? -16.323 -6.309 7.415 1.00 98.19 208 CYS A CA 1
ATOM 1649 C C . CYS A 1 208 ? -16.754 -7.342 8.467 1.00 98.19 208 CYS A C 1
ATOM 1651 O O . CYS A 1 208 ? -17.902 -7.322 8.909 1.00 98.19 208 CYS A O 1
ATOM 1653 N N . LEU A 1 209 ? -15.849 -8.230 8.893 1.00 97.88 209 LEU A N 1
ATOM 1654 C CA . LEU A 1 209 ? -16.120 -9.193 9.967 1.00 97.88 209 LEU A CA 1
ATOM 1655 C C . LEU A 1 209 ? -16.362 -8.498 11.310 1.00 97.88 209 LEU A C 1
ATOM 1657 O O . LEU A 1 209 ? -17.290 -8.871 12.023 1.00 97.88 209 LEU A O 1
ATOM 1661 N N . PHE A 1 210 ? -15.580 -7.470 11.634 1.00 98.25 210 PHE A N 1
ATOM 1662 C CA . PHE A 1 210 ? -15.742 -6.666 12.844 1.00 98.25 210 PHE A CA 1
ATOM 1663 C C . PHE A 1 210 ? -17.145 -6.045 12.926 1.00 98.25 210 PHE A C 1
ATOM 1665 O O . PHE A 1 210 ? -17.840 -6.203 13.931 1.00 98.25 210 PHE A O 1
ATOM 1672 N N . ILE A 1 211 ? -17.616 -5.449 11.825 1.00 98.56 211 ILE A N 1
ATOM 1673 C CA . ILE A 1 211 ? -18.972 -4.888 11.702 1.00 98.56 211 ILE A CA 1
ATOM 1674 C C . ILE A 1 211 ? -20.041 -5.982 11.792 1.00 98.56 211 ILE A C 1
ATOM 1676 O O . ILE A 1 211 ? -21.003 -5.841 12.546 1.00 98.56 211 ILE A O 1
ATOM 1680 N N . ARG A 1 212 ? -19.871 -7.103 11.077 1.00 98.00 212 ARG A N 1
ATOM 1681 C CA . ARG A 1 212 ? -20.809 -8.242 11.149 1.00 98.00 212 ARG A CA 1
ATOM 1682 C C . ARG A 1 212 ? -20.921 -8.819 12.563 1.00 98.00 212 ARG A C 1
ATOM 1684 O O . ARG A 1 212 ? -21.987 -9.298 12.929 1.00 98.00 212 ARG A O 1
ATOM 1691 N N . ASN A 1 213 ? -19.861 -8.712 13.363 1.00 97.56 213 ASN A N 1
ATOM 1692 C CA . ASN A 1 213 ? -19.809 -9.147 14.759 1.00 97.56 213 ASN A CA 1
ATOM 1693 C C . ASN A 1 213 ? -20.250 -8.058 15.758 1.00 97.56 213 ASN A C 1
ATOM 1695 O O . ASN A 1 213 ? -19.908 -8.124 16.945 1.00 97.56 213 ASN A O 1
ATOM 1699 N N . GLY A 1 214 ? -21.010 -7.061 15.299 1.00 98.12 214 GLY A N 1
ATOM 1700 C CA . GLY A 1 214 ? -21.690 -6.086 16.151 1.00 98.12 214 GLY A CA 1
ATOM 1701 C C . GLY A 1 214 ? -20.945 -4.771 16.367 1.00 98.12 214 GLY A C 1
ATOM 1702 O O . GLY A 1 214 ? -21.398 -3.972 17.183 1.00 98.12 214 GLY A O 1
ATOM 1703 N N . ALA A 1 215 ? -19.832 -4.517 15.668 1.00 98.44 215 ALA A N 1
ATOM 1704 C CA . ALA A 1 215 ? -19.229 -3.187 15.690 1.00 98.44 215 ALA A CA 1
ATOM 1705 C C . ALA A 1 215 ? -20.154 -2.159 15.027 1.00 98.44 215 ALA A C 1
ATOM 1707 O O . ALA A 1 215 ? -20.723 -2.395 13.955 1.00 98.44 215 ALA A O 1
ATOM 1708 N N . LYS A 1 216 ? -20.284 -0.989 15.652 1.00 98.38 216 LYS A N 1
ATOM 1709 C CA . LYS A 1 216 ? -21.082 0.108 15.114 1.00 98.38 216 LYS A CA 1
ATOM 1710 C C . LYS A 1 216 ? -20.258 0.859 14.078 1.00 98.38 216 LYS A C 1
ATOM 1712 O O . LYS A 1 216 ? -19.220 1.429 14.399 1.00 98.38 216 LYS A O 1
ATOM 1717 N N . LYS A 1 217 ? -20.749 0.891 12.840 1.00 98.38 217 LYS A N 1
ATOM 1718 C CA . LYS A 1 217 ? -20.195 1.715 11.763 1.00 98.38 217 LYS A CA 1
ATOM 1719 C C . LYS A 1 217 ? -20.819 3.109 11.789 1.00 98.38 217 LYS A C 1
ATOM 1721 O O . LYS A 1 217 ? -22.040 3.245 11.834 1.00 98.38 217 LYS A O 1
ATOM 1726 N N . LEU A 1 218 ? -19.977 4.129 11.719 1.00 98.06 218 LEU A N 1
ATOM 1727 C CA . LEU A 1 218 ? -20.335 5.536 11.600 1.00 98.06 218 LEU A CA 1
ATOM 1728 C C . LEU A 1 218 ? -19.659 6.133 10.359 1.00 98.06 218 LEU A C 1
ATOM 1730 O O . LEU A 1 218 ? -18.729 5.559 9.793 1.00 98.06 218 LEU A O 1
ATOM 1734 N N . TYR A 1 219 ? -20.152 7.284 9.917 1.00 97.00 219 TYR A N 1
ATOM 1735 C CA . TYR A 1 219 ? -19.578 8.039 8.809 1.00 97.00 219 TYR A CA 1
ATOM 1736 C C . TYR A 1 219 ? -19.108 9.393 9.324 1.00 97.00 219 TYR A C 1
ATOM 1738 O O . TYR A 1 219 ? -19.811 10.010 10.123 1.00 97.00 219 TYR A O 1
ATOM 1746 N N . ALA A 1 220 ? -17.933 9.838 8.887 1.00 95.25 220 ALA A N 1
ATOM 1747 C CA . ALA A 1 220 ? -17.390 11.160 9.168 1.00 95.25 220 ALA A CA 1
ATOM 1748 C C . ALA A 1 220 ? -17.673 12.082 7.970 1.00 95.25 220 ALA A C 1
ATOM 1750 O O . ALA A 1 220 ? -16.907 12.054 7.004 1.00 95.25 220 ALA A O 1
ATOM 1751 N N . PRO A 1 221 ? -18.736 12.914 7.983 1.00 92.00 221 PRO A N 1
ATOM 1752 C CA . PRO A 1 221 ? -19.131 13.677 6.798 1.00 92.00 221 PRO A CA 1
ATOM 1753 C C . PRO A 1 221 ? -18.062 14.674 6.344 1.00 92.00 221 PRO A C 1
ATOM 1755 O O . PRO A 1 221 ? -17.859 14.849 5.147 1.00 92.00 221 PRO A O 1
ATOM 1758 N N . SER A 1 222 ? -17.337 15.277 7.292 1.00 87.25 222 SER A N 1
ATOM 1759 C CA . SER A 1 222 ? -16.250 16.224 7.013 1.00 87.25 222 SER A CA 1
ATOM 1760 C C . SER A 1 222 ? -15.038 15.578 6.340 1.00 87.25 222 SER A C 1
ATOM 1762 O O . SER A 1 222 ? -14.357 16.234 5.562 1.00 87.25 222 SER A O 1
ATOM 1764 N N . GLN A 1 223 ? -14.778 14.295 6.607 1.00 89.12 223 GLN A N 1
ATOM 1765 C CA . GLN A 1 223 ? -13.646 13.551 6.039 1.00 89.12 223 GLN A CA 1
ATOM 1766 C C . GLN A 1 223 ? -14.061 12.628 4.883 1.00 89.12 223 GLN A C 1
ATOM 1768 O O . GLN A 1 223 ? -13.211 12.039 4.224 1.00 89.12 223 GLN A O 1
ATOM 1773 N N . LYS A 1 224 ? -15.370 12.496 4.638 1.00 93.62 224 LYS A N 1
ATOM 1774 C CA . LYS A 1 224 ? -15.990 11.622 3.634 1.00 93.62 224 LYS A CA 1
ATOM 1775 C C . LYS A 1 224 ? -15.609 10.134 3.737 1.00 93.62 224 LYS A C 1
ATOM 1777 O O . LYS A 1 224 ? -15.719 9.401 2.753 1.00 93.62 224 LYS A O 1
ATOM 1782 N N . VAL A 1 225 ? -15.232 9.666 4.926 1.00 95.62 225 VAL A N 1
ATOM 1783 C CA . VAL A 1 225 ? -14.805 8.280 5.192 1.00 95.62 225 VAL A CA 1
ATOM 1784 C C . VAL A 1 225 ? -15.582 7.656 6.355 1.00 95.62 225 VAL A C 1
ATOM 1786 O O . VAL A 1 225 ? -16.054 8.373 7.245 1.00 95.62 225 VAL A O 1
ATOM 1789 N N . PRO A 1 226 ? -15.759 6.325 6.373 1.00 98.12 226 PRO A N 1
ATOM 1790 C CA . PRO A 1 226 ? -16.323 5.627 7.515 1.00 98.12 226 PRO A CA 1
ATOM 1791 C C . PRO A 1 226 ? -15.287 5.349 8.612 1.00 98.12 226 PRO A C 1
ATOM 1793 O O . PRO A 1 226 ? -14.079 5.273 8.389 1.00 98.12 226 PRO A O 1
ATOM 1796 N N . TYR A 1 227 ? -15.802 5.100 9.808 1.00 98.56 227 TYR A N 1
ATOM 1797 C CA . TYR A 1 227 ? -15.075 4.440 10.885 1.00 98.56 227 TYR A CA 1
ATOM 1798 C C . TYR A 1 227 ? -16.014 3.475 11.610 1.00 98.56 227 TYR A C 1
ATOM 1800 O O . TYR A 1 227 ? -17.238 3.576 11.502 1.00 98.56 227 TYR A O 1
ATOM 1808 N N . ALA A 1 228 ? -15.463 2.494 12.308 1.00 98.62 228 ALA A N 1
ATOM 1809 C CA . ALA A 1 228 ? -16.236 1.539 13.088 1.00 98.62 228 ALA A CA 1
ATOM 1810 C C . ALA A 1 228 ? -15.612 1.352 14.464 1.00 98.62 228 ALA A C 1
ATOM 1812 O O . ALA A 1 228 ? -14.398 1.457 14.614 1.00 98.62 228 ALA A O 1
ATOM 1813 N N . PHE A 1 229 ? -16.437 1.058 15.463 1.00 98.44 229 PHE A N 1
ATOM 1814 C CA . PHE A 1 229 ? -15.951 0.779 16.807 1.00 98.44 229 PHE A CA 1
ATOM 1815 C C . PHE A 1 229 ? -16.796 -0.279 17.513 1.00 98.44 229 PHE A C 1
ATOM 1817 O O . PHE A 1 229 ? -17.982 -0.461 17.213 1.00 98.44 229 PHE A O 1
ATOM 1824 N N . LYS A 1 230 ? -16.179 -0.962 18.470 1.00 98.19 230 LYS A N 1
ATOM 1825 C CA . LYS A 1 230 ? -16.827 -1.902 19.382 1.00 98.19 230 LYS A CA 1
ATOM 1826 C C . LYS A 1 230 ? -16.019 -1.950 20.666 1.00 98.19 230 LYS A C 1
ATOM 1828 O O . LYS A 1 230 ? -14.816 -2.183 20.615 1.00 98.19 230 LYS A O 1
ATOM 1833 N N . ASP A 1 231 ? -16.681 -1.751 21.799 1.00 97.19 231 ASP A N 1
ATOM 1834 C CA . ASP A 1 231 ? -16.022 -1.678 23.100 1.00 97.19 231 ASP A CA 1
ATOM 1835 C C . ASP A 1 231 ? -14.862 -0.670 23.053 1.00 97.19 231 ASP A C 1
ATOM 1837 O O . ASP A 1 231 ? -15.083 0.517 22.820 1.00 97.19 231 ASP A O 1
ATOM 1841 N N . TYR A 1 232 ? -13.629 -1.131 23.236 1.00 98.19 232 TYR A N 1
ATOM 1842 C CA . TYR A 1 232 ? -12.437 -0.292 23.205 1.00 98.19 232 TYR A CA 1
ATOM 1843 C C . TYR A 1 232 ? -11.737 -0.268 21.838 1.00 98.19 232 TYR A C 1
ATOM 1845 O O . TYR A 1 232 ? -10.745 0.435 21.684 1.00 98.19 232 TYR A O 1
ATOM 1853 N N . GLU A 1 233 ? -12.203 -1.021 20.847 1.00 98.38 233 GLU A N 1
ATOM 1854 C CA . GLU A 1 233 ? -11.577 -1.082 19.526 1.00 98.38 233 GLU A CA 1
ATOM 1855 C C . GLU A 1 233 ? -12.214 -0.065 18.580 1.00 98.38 233 GLU A C 1
ATOM 1857 O O . GLU A 1 233 ? -13.439 0.008 18.462 1.00 98.38 233 GLU A O 1
ATOM 1862 N N . TRP A 1 234 ? -11.382 0.694 17.869 1.00 98.69 234 TRP A N 1
ATOM 1863 C CA . TRP A 1 234 ? -11.794 1.686 16.877 1.00 98.69 234 TRP A CA 1
ATOM 1864 C C . TRP A 1 234 ? -10.990 1.495 15.590 1.00 98.69 234 TRP A C 1
ATOM 1866 O O . TRP A 1 234 ? -9.793 1.231 15.651 1.00 98.69 234 TRP A O 1
ATOM 1876 N N . VAL A 1 235 ? -11.607 1.638 14.417 1.00 98.75 235 VAL A N 1
ATOM 1877 C CA . VAL A 1 235 ? -10.924 1.540 13.118 1.00 98.75 235 VAL A CA 1
ATOM 1878 C C . VAL A 1 235 ? -11.461 2.558 12.116 1.00 98.75 235 VAL A C 1
ATOM 1880 O O . VAL A 1 235 ? -12.663 2.617 11.858 1.00 98.75 235 VAL A O 1
ATOM 1883 N N . GLY A 1 236 ? -10.558 3.330 11.513 1.00 98.38 236 GLY A N 1
ATOM 1884 C CA . GLY A 1 236 ? -10.832 4.176 10.350 1.00 98.38 236 GLY A CA 1
ATOM 1885 C C . GLY A 1 236 ? -10.454 3.421 9.081 1.00 98.38 236 GLY A C 1
ATOM 1886 O O . GLY A 1 236 ? -9.391 2.798 9.039 1.00 98.38 236 GLY A O 1
ATOM 1887 N N . PHE A 1 237 ? -11.322 3.414 8.071 1.00 98.25 237 PHE A N 1
ATOM 1888 C CA . PHE A 1 237 ? -11.157 2.562 6.890 1.00 98.25 237 PHE A CA 1
ATOM 1889 C C . PHE A 1 237 ? -11.849 3.151 5.655 1.00 98.25 237 PHE A C 1
ATOM 1891 O O . PHE A 1 237 ? -12.587 4.125 5.752 1.00 98.25 237 PHE A O 1
ATOM 1898 N N . GLU A 1 238 ? -11.632 2.535 4.495 1.00 97.81 238 GLU A N 1
ATOM 1899 C CA . GLU A 1 238 ? -12.355 2.837 3.256 1.00 97.81 238 GLU A CA 1
ATOM 1900 C C . GLU A 1 238 ? -13.480 1.834 3.001 1.00 97.81 238 GLU A C 1
ATOM 1902 O O . GLU A 1 238 ? -13.339 0.644 3.276 1.00 97.81 238 GLU A O 1
ATOM 1907 N N . ASP A 1 239 ? -14.583 2.288 2.414 1.00 96.94 239 ASP A N 1
ATOM 1908 C CA . ASP A 1 239 ? -15.666 1.431 1.937 1.00 96.94 239 ASP A CA 1
ATOM 1909 C C . ASP A 1 239 ? -16.113 1.825 0.513 1.00 96.94 239 ASP A C 1
ATOM 1911 O O . ASP A 1 239 ? -15.653 2.830 -0.027 1.00 96.94 239 ASP A O 1
ATOM 1915 N N . PRO A 1 240 ? -17.033 1.082 -0.130 1.00 96.31 240 PRO A N 1
ATOM 1916 C CA . PRO A 1 240 ? -17.498 1.422 -1.475 1.00 96.31 240 PRO A CA 1
ATOM 1917 C C . PRO A 1 240 ? -18.127 2.818 -1.605 1.00 96.31 240 PRO A C 1
ATOM 1919 O O . PRO A 1 240 ? -18.226 3.345 -2.711 1.00 96.31 240 PRO A O 1
ATOM 1922 N N . THR A 1 241 ? -18.588 3.421 -0.505 1.00 95.06 241 THR A N 1
ATOM 1923 C CA . THR A 1 241 ? -19.140 4.780 -0.511 1.00 95.06 241 THR A CA 1
ATOM 1924 C C . THR A 1 241 ? -18.028 5.819 -0.479 1.00 95.06 241 THR A C 1
ATOM 1926 O O . THR A 1 241 ? -18.077 6.742 -1.288 1.00 95.06 241 THR A O 1
ATOM 1929 N N . SER A 1 242 ? -17.018 5.663 0.381 1.00 95.38 242 SER A N 1
ATOM 1930 C CA . SER A 1 242 ? -15.867 6.573 0.427 1.00 95.38 242 SER A CA 1
ATOM 1931 C C . SER A 1 242 ? -14.973 6.444 -0.807 1.00 95.38 242 SER A C 1
ATOM 1933 O O . SER A 1 242 ? -14.468 7.446 -1.298 1.00 95.38 242 SER A O 1
ATOM 1935 N N . VAL A 1 243 ? -14.841 5.242 -1.372 1.00 93.88 243 VAL A N 1
ATOM 1936 C CA . VAL A 1 243 ? -14.104 5.020 -2.625 1.00 93.88 243 VAL A CA 1
ATOM 1937 C C . VAL A 1 243 ? -14.807 5.670 -3.814 1.00 93.88 243 VAL A C 1
ATOM 1939 O O . VAL A 1 243 ? -14.144 6.262 -4.649 1.00 93.88 243 VAL A O 1
ATOM 1942 N N . ARG A 1 244 ? -16.144 5.622 -3.885 1.00 92.50 244 ARG A N 1
ATOM 1943 C CA . ARG A 1 244 ? -16.904 6.221 -4.999 1.00 92.50 244 ARG A CA 1
ATOM 1944 C C . ARG A 1 244 ? -16.805 7.749 -5.058 1.00 92.50 244 ARG A C 1
ATOM 1946 O O . ARG A 1 244 ? -17.035 8.323 -6.115 1.00 92.50 244 ARG A O 1
ATOM 1953 N N . VAL A 1 245 ? -16.543 8.410 -3.932 1.00 89.94 245 VAL A N 1
ATOM 1954 C CA . VAL A 1 245 ? -16.418 9.878 -3.876 1.00 89.94 245 VAL A CA 1
ATOM 1955 C C . VAL A 1 245 ? -14.988 10.372 -4.120 1.00 89.94 245 VAL A C 1
ATOM 1957 O O . VAL A 1 245 ? -14.761 11.580 -4.055 1.00 89.94 245 VAL A O 1
ATOM 1960 N N . LYS A 1 246 ? -14.045 9.457 -4.362 1.00 85.62 246 LYS A N 1
ATOM 1961 C CA . LYS A 1 246 ? -12.642 9.726 -4.691 1.00 85.62 246 LYS A CA 1
ATOM 1962 C C . LYS A 1 246 ? -12.417 9.536 -6.185 1.00 85.62 246 LYS A C 1
ATOM 1964 O O . LYS A 1 246 ? -11.608 10.313 -6.732 1.00 85.62 246 LYS A O 1
#

Radius of gyration: 21.48 Å; chains: 1; bounding box: 60×47×57 Å

Secondary structure (DSSP, 8-state):
----EEEEETTGGGS-GGG---GGGS-TTS-SEEEEE-----TTTS-----TT---TTSTTHHHHHHHHHHHHHHHTT--EEEE--S---TTTHHHHHHHHHHHHHHHHHHHHHHTSPPPEEEE-----HHHHHHHH--S---HHHHHHHHHHTT--GGGPPPP--SEEEEEEES-TT--STT--EEEEPPPPTTT--TTEEEHHHHHHHHHTTPEEEEETTTTEEEEEETTEEEE---HHHHHT-

pLDDT: mean 86.12, std 16.13, range [38.81, 98.75]

Organism: NCBI:txid100452

Sequence (246 aa):
TNRLVCYMTNWSRFRPGPGKFIPEDIDPNLCTHIIYAYAVVSNKNIVAKFPEEESKPWEHGFRRIFSENAVRFLRDRGFDGLEVFWAYPSAKTSAYLKELLQALRNAFDEDAIASNQARLILTTALTANAERIHNDYGENLVSMEYIAHTYTILGVPRHMINIGIPTYGVSFQLRNPKDYGLGAPVSGAGPAGKYTGVNGMLAYYEVCLFIRNGAKKLYAPSQKVPYAFKDYEWVGFEDPTSVRVK